Protein AF-A0A352HPH4-F1 (afdb_monomer)

Secondary structure (DSSP, 8-state):
----GGGT--GGGS-GGGHHHHHHHHHHHTTSS--SEEEEETTEEEEEETTEEEEEEE-TTT--SEEE--SEEEETTEEEEEEEE-TTTT---TTS--EEEE-TT--EE-TTS---SS--EEEE-S-SSEEEETTEEEETTS-EEEE--TT---SS-----TT--EE-TTTTTT----THHHH-EE--TT--EE-TTTTTT---SEEE--TT--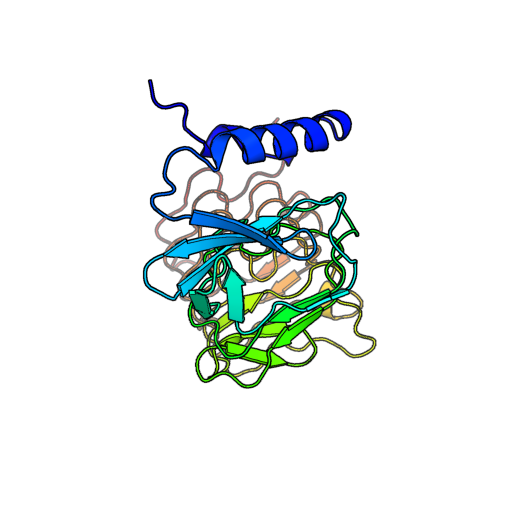EE-TTTTTT-TT--EEE--TT--EE-TTTEET-TT-------TT--EE-TTSEE----

pLDDT: mean 85.21, std 18.99, range [27.25, 98.69]

Structure (mmCIF, N/CA/C/O backbone):
data_AF-A0A352HPH4-F1
#
_entry.id   AF-A0A352HPH4-F1
#
loop_
_atom_site.group_PDB
_atom_site.id
_atom_site.type_symbol
_atom_site.label_atom_id
_atom_site.label_alt_id
_atom_site.label_comp_id
_atom_site.label_asym_id
_atom_site.label_entity_id
_atom_site.label_seq_id
_atom_site.pdbx_PDB_ins_code
_atom_site.Cartn_x
_atom_site.Cartn_y
_atom_site.Cartn_z
_atom_site.occupancy
_atom_site.B_iso_or_equiv
_atom_site.auth_seq_id
_atom_site.auth_comp_id
_atom_site.auth_asym_id
_atom_site.auth_atom_id
_atom_site.pdbx_PDB_model_num
ATOM 1 N N . MET A 1 1 ? 19.929 22.073 14.629 1.00 30.48 1 MET A N 1
ATOM 2 C CA . MET A 1 1 ? 20.604 20.906 14.026 1.00 30.48 1 MET A CA 1
ATOM 3 C C . MET A 1 1 ? 19.551 19.817 13.900 1.00 30.48 1 MET A C 1
ATOM 5 O O . MET A 1 1 ? 19.357 19.051 14.829 1.00 30.48 1 MET A O 1
ATOM 9 N N . ALA A 1 2 ? 18.754 19.869 12.830 1.00 27.25 2 ALA A N 1
ATOM 10 C CA . ALA A 1 2 ? 17.697 18.895 12.588 1.00 27.25 2 ALA A CA 1
ATOM 11 C C . ALA A 1 2 ? 18.363 17.610 12.085 1.00 27.25 2 ALA A C 1
ATOM 13 O O . ALA A 1 2 ? 18.874 17.587 10.966 1.00 27.25 2 ALA A O 1
ATOM 14 N N . LEU A 1 3 ? 18.449 16.584 12.936 1.00 28.25 3 LEU A N 1
ATOM 15 C CA . LEU A 1 3 ? 18.798 15.251 12.459 1.00 28.25 3 LEU A CA 1
ATOM 16 C C . LEU A 1 3 ? 17.677 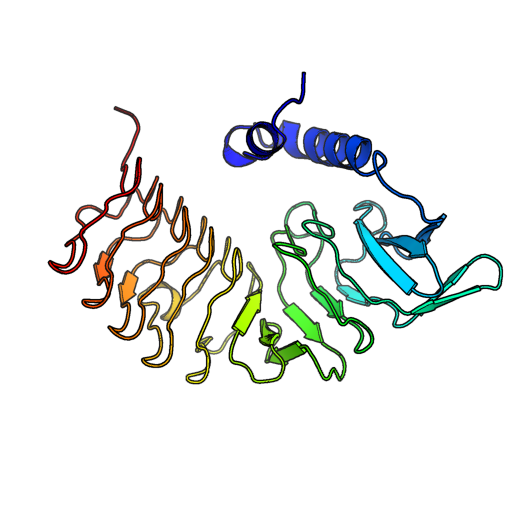14.795 11.523 1.00 28.25 3 LEU A C 1
ATOM 18 O O . LEU A 1 3 ? 16.507 14.776 11.893 1.00 28.25 3 LEU A O 1
ATOM 22 N N . ASN A 1 4 ? 18.055 14.484 10.291 1.00 35.00 4 ASN A N 1
ATOM 23 C CA . ASN A 1 4 ? 17.172 13.994 9.250 1.00 35.00 4 ASN A CA 1
ATOM 24 C C . ASN A 1 4 ? 16.616 12.620 9.680 1.00 35.00 4 ASN A C 1
ATOM 26 O O . ASN A 1 4 ? 17.348 11.634 9.648 1.00 35.00 4 ASN A O 1
ATOM 30 N N . MET A 1 5 ? 15.348 12.546 10.111 1.00 36.41 5 MET A N 1
ATOM 31 C CA . MET A 1 5 ? 14.708 11.296 10.573 1.00 36.41 5 MET A CA 1
ATOM 32 C C . MET A 1 5 ? 14.773 10.170 9.527 1.00 36.41 5 MET A C 1
ATOM 34 O O . MET A 1 5 ? 14.825 9.000 9.899 1.00 36.41 5 MET A O 1
ATOM 38 N N . ARG A 1 6 ? 14.889 10.503 8.232 1.00 39.84 6 ARG A N 1
ATOM 39 C CA . ARG A 1 6 ? 15.057 9.517 7.151 1.00 39.84 6 ARG A CA 1
ATOM 40 C C . ARG A 1 6 ? 16.316 8.653 7.285 1.00 39.84 6 ARG A C 1
ATOM 42 O O . ARG A 1 6 ? 16.318 7.535 6.791 1.00 39.84 6 ARG A O 1
ATOM 49 N N . SER A 1 7 ? 17.379 9.115 7.956 1.00 40.12 7 SER A N 1
ATOM 50 C CA . SER A 1 7 ? 18.586 8.290 8.139 1.00 40.12 7 SER A CA 1
ATOM 51 C C . SER A 1 7 ? 18.501 7.325 9.325 1.00 40.12 7 SER A C 1
ATOM 53 O O . SER A 1 7 ? 19.305 6.401 9.397 1.00 40.12 7 SER A O 1
ATOM 55 N N . LEU A 1 8 ? 17.567 7.542 10.259 1.00 37.84 8 LEU A N 1
ATOM 56 C CA . LEU A 1 8 ? 17.379 6.706 11.455 1.00 37.84 8 LEU A CA 1
ATOM 57 C C . LEU A 1 8 ? 16.388 5.553 11.230 1.00 37.84 8 LEU A C 1
ATOM 59 O O . LEU A 1 8 ? 16.414 4.585 11.983 1.00 37.84 8 LEU A O 1
ATOM 63 N N . LEU A 1 9 ? 15.565 5.626 10.180 1.00 42.88 9 LEU A N 1
ATOM 64 C CA . LEU A 1 9 ? 14.544 4.625 9.843 1.00 42.88 9 LEU A CA 1
ATOM 65 C C . LEU A 1 9 ? 15.002 3.579 8.810 1.00 42.88 9 LEU A C 1
ATOM 67 O O . LEU A 1 9 ? 14.208 2.738 8.401 1.00 42.88 9 LEU A O 1
ATOM 71 N N . ASN A 1 10 ? 16.285 3.558 8.422 1.00 46.81 10 ASN A N 1
ATOM 72 C CA . ASN A 1 10 ? 16.855 2.442 7.652 1.00 46.81 10 ASN A CA 1
ATOM 73 C C . ASN A 1 10 ? 16.997 1.198 8.554 1.00 46.81 10 ASN A C 1
ATOM 75 O O . ASN A 1 10 ? 18.090 0.841 9.002 1.00 46.81 10 ASN A O 1
ATOM 79 N N . TYR A 1 11 ? 15.866 0.540 8.820 1.00 43.66 11 TYR A N 1
ATOM 80 C CA . TYR A 1 11 ? 15.719 -0.651 9.666 1.00 43.66 11 TYR A CA 1
ATOM 81 C C . TYR A 1 11 ? 16.609 -1.830 9.236 1.00 43.66 11 TYR A C 1
ATOM 83 O O . TYR A 1 11 ? 16.918 -2.709 10.047 1.00 43.66 11 TYR A O 1
ATOM 91 N N . GLU A 1 12 ? 17.056 -1.844 7.977 1.00 43.84 12 GLU A N 1
ATOM 92 C CA . GLU A 1 12 ? 17.922 -2.887 7.420 1.00 43.84 12 GLU A CA 1
ATOM 93 C C . GLU A 1 12 ? 19.377 -2.823 7.915 1.00 43.84 12 GLU A C 1
ATOM 95 O O . GLU A 1 12 ? 20.070 -3.837 7.876 1.00 43.84 12 GLU A O 1
ATOM 100 N N . ASN A 1 13 ? 19.840 -1.680 8.440 1.00 42.03 13 ASN A N 1
ATOM 101 C CA . ASN A 1 13 ? 21.223 -1.522 8.912 1.00 42.03 13 ASN A CA 1
ATOM 102 C C . ASN A 1 13 ? 21.422 -1.839 10.403 1.00 42.03 13 ASN A C 1
ATOM 104 O O . ASN A 1 13 ? 22.557 -1.819 10.884 1.00 42.03 13 ASN A O 1
ATOM 108 N N . TYR A 1 14 ? 20.351 -2.132 11.146 1.00 48.41 14 TYR A N 1
ATOM 109 C CA . TYR A 1 14 ? 20.435 -2.389 12.582 1.00 48.41 14 TYR A CA 1
ATOM 110 C C . TYR A 1 14 ? 20.307 -3.882 12.907 1.00 48.41 14 TYR A C 1
ATOM 112 O O . TYR A 1 14 ? 19.447 -4.570 12.345 1.00 48.41 14 TYR A O 1
ATOM 120 N N . PRO A 1 15 ? 21.116 -4.404 13.852 1.00 40.91 15 PRO A N 1
ATOM 121 C CA . PRO A 1 15 ? 20.959 -5.764 14.352 1.00 40.91 15 PRO A CA 1
ATOM 122 C C . PRO A 1 15 ? 19.524 -5.996 14.841 1.00 40.91 15 PRO A C 1
ATOM 124 O O . PRO A 1 15 ? 18.954 -5.117 15.485 1.00 40.91 15 PRO A O 1
ATOM 127 N N . ALA A 1 16 ? 18.962 -7.191 14.618 1.00 4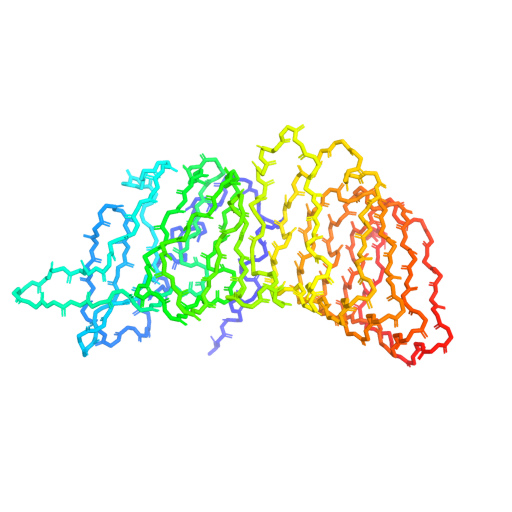5.94 16 ALA A N 1
ATOM 128 C CA . ALA A 1 16 ? 17.595 -7.539 15.040 1.00 45.94 16 ALA A CA 1
ATOM 129 C C . ALA A 1 16 ? 17.310 -7.219 16.526 1.00 45.94 16 ALA A C 1
ATOM 131 O O . ALA A 1 16 ? 16.198 -6.851 16.887 1.00 45.94 16 ALA A O 1
ATOM 132 N N . VAL A 1 17 ? 18.347 -7.268 17.366 1.00 38.81 17 VAL A N 1
ATOM 133 C CA . VAL A 1 17 ? 18.320 -6.949 18.803 1.00 38.81 17 VAL A CA 1
ATOM 134 C C . VAL A 1 17 ? 18.107 -5.462 19.133 1.00 38.81 17 VAL A C 1
ATOM 136 O O . VAL A 1 17 ? 17.713 -5.153 20.252 1.00 38.81 17 VAL A O 1
ATOM 139 N N . MET A 1 18 ? 18.350 -4.534 18.198 1.00 43.53 18 MET A N 1
ATOM 140 C CA . MET A 1 18 ? 18.137 -3.087 18.393 1.00 43.53 18 MET A CA 1
ATOM 141 C C . MET A 1 18 ? 16.765 -2.593 17.916 1.00 43.53 18 MET A C 1
ATOM 143 O O . MET A 1 18 ? 16.384 -1.472 18.242 1.00 43.53 18 MET A O 1
ATOM 147 N N . ARG A 1 19 ? 16.000 -3.410 17.183 1.00 54.34 19 ARG A N 1
ATOM 148 C CA . ARG A 1 19 ? 14.684 -3.024 16.640 1.00 54.34 19 ARG A CA 1
ATOM 149 C C . ARG A 1 19 ? 13.649 -2.662 17.720 1.00 54.34 19 ARG A C 1
ATOM 151 O O . ARG A 1 19 ? 13.018 -1.622 17.564 1.00 54.34 19 ARG A O 1
ATOM 158 N N . PRO A 1 20 ? 13.543 -3.383 18.858 1.00 44.72 20 PRO A N 1
ATOM 159 C CA . PRO A 1 20 ? 12.639 -2.991 19.946 1.00 44.72 20 PRO A CA 1
ATOM 160 C C . PRO A 1 20 ? 13.035 -1.655 20.597 1.00 44.72 20 PRO A C 1
ATOM 162 O O . PRO A 1 20 ? 12.184 -0.887 21.034 1.00 44.72 20 PRO A O 1
ATOM 165 N N . LEU A 1 21 ? 14.339 -1.350 20.638 1.00 40.31 21 LEU A N 1
ATOM 166 C CA . LEU A 1 21 ? 14.863 -0.091 21.173 1.00 40.31 21 LEU A CA 1
ATOM 167 C C . LEU A 1 21 ? 14.587 1.081 20.215 1.00 40.31 21 LEU A C 1
ATOM 169 O O . LEU A 1 21 ? 14.275 2.176 20.668 1.00 40.31 21 LEU A O 1
ATOM 173 N N . LEU A 1 22 ? 14.667 0.854 18.901 1.00 47.47 22 LEU A N 1
ATOM 174 C CA . LEU A 1 22 ? 14.325 1.842 17.871 1.00 47.47 22 LEU A CA 1
ATOM 175 C C . LEU A 1 22 ? 12.817 2.118 17.816 1.00 47.47 22 LEU A C 1
ATOM 177 O O . LEU A 1 22 ? 12.437 3.282 17.727 1.00 47.47 22 LEU A O 1
ATOM 181 N N . ALA A 1 23 ? 11.970 1.096 17.980 1.00 46.91 23 ALA A N 1
ATOM 182 C CA . ALA A 1 23 ? 10.526 1.265 18.157 1.00 46.91 23 ALA A CA 1
ATOM 183 C C . ALA A 1 23 ? 10.201 2.081 19.425 1.00 46.91 23 ALA A C 1
ATOM 185 O O . ALA A 1 23 ? 9.410 3.021 19.377 1.00 46.91 23 ALA A O 1
ATOM 186 N N . ALA A 1 24 ? 10.888 1.817 20.544 1.00 40.28 24 ALA A N 1
ATOM 187 C CA . ALA A 1 24 ? 10.757 2.613 21.769 1.00 40.28 24 ALA A CA 1
ATOM 188 C C . ALA A 1 24 ? 11.276 4.063 21.619 1.00 40.28 24 ALA A C 1
ATOM 190 O O . ALA A 1 24 ? 10.742 4.982 22.239 1.00 40.28 24 ALA A O 1
ATOM 191 N N . ILE A 1 25 ? 12.292 4.301 20.781 1.00 41.94 25 ILE A N 1
ATOM 192 C CA . ILE A 1 25 ? 12.784 5.651 20.456 1.00 41.94 25 ILE A CA 1
ATOM 193 C C . ILE A 1 25 ? 11.819 6.378 19.502 1.00 41.94 25 ILE A C 1
ATOM 195 O O . ILE A 1 25 ? 11.607 7.576 19.674 1.00 41.94 25 ILE A O 1
ATOM 199 N N . ALA A 1 26 ? 11.167 5.683 18.565 1.00 46.06 26 ALA A N 1
ATOM 200 C CA . ALA A 1 26 ? 10.087 6.247 17.751 1.00 46.06 26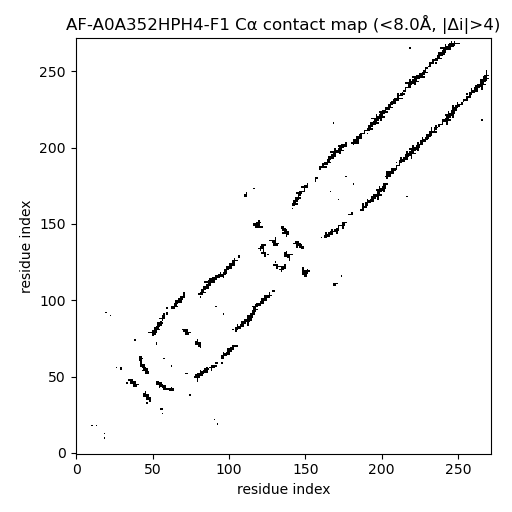 ALA A CA 1
ATOM 201 C C . ALA A 1 26 ? 8.886 6.676 18.620 1.00 46.06 26 ALA A C 1
ATOM 203 O O . ALA A 1 26 ? 8.365 7.778 18.438 1.00 46.06 26 ALA A O 1
ATOM 204 N N . MET A 1 27 ? 8.532 5.892 19.653 1.00 46.72 27 MET A N 1
ATOM 205 C CA . MET A 1 27 ? 7.533 6.289 20.663 1.00 46.72 27 MET A CA 1
ATOM 206 C C . MET A 1 27 ? 7.928 7.564 21.432 1.00 46.72 27 MET A C 1
ATOM 208 O O . MET A 1 27 ? 7.058 8.350 21.799 1.00 46.72 27 MET A O 1
ATOM 212 N N . LEU A 1 28 ? 9.227 7.810 21.652 1.00 39.47 28 LEU A N 1
ATOM 213 C CA . LEU A 1 28 ? 9.723 9.024 22.320 1.00 39.47 28 LEU A CA 1
ATOM 214 C C . LEU A 1 28 ? 9.670 10.280 21.428 1.00 39.47 28 LEU A C 1
ATOM 216 O O . LEU A 1 28 ? 9.648 11.390 21.962 1.00 39.47 28 LEU A O 1
ATOM 220 N N . PHE A 1 29 ? 9.614 10.139 20.096 1.00 42.28 29 PHE A N 1
ATOM 221 C CA . PHE A 1 29 ? 9.532 11.269 19.156 1.00 42.28 29 PHE A CA 1
ATOM 222 C C . PHE A 1 29 ? 8.117 11.573 18.636 1.00 42.28 29 PHE A C 1
ATOM 224 O O . PHE A 1 29 ? 7.904 12.660 18.099 1.00 42.28 29 PHE A O 1
ATOM 231 N N . ALA A 1 30 ? 7.132 10.699 18.867 1.00 45.31 30 ALA A N 1
ATOM 232 C CA . ALA A 1 30 ? 5.738 10.928 18.464 1.00 45.31 30 ALA A CA 1
ATOM 233 C C . ALA A 1 30 ? 5.045 12.104 19.198 1.00 45.31 30 ALA A C 1
ATOM 235 O O . ALA A 1 30 ? 4.002 12.578 18.757 1.00 45.31 30 ALA A O 1
ATOM 236 N N . CYS A 1 31 ? 5.623 12.625 20.287 1.00 44.72 31 CYS A N 1
ATOM 237 C CA . CYS A 1 31 ? 5.007 13.682 21.102 1.00 44.72 31 CYS A CA 1
ATOM 238 C C . CYS A 1 31 ? 5.456 15.120 20.782 1.00 44.72 31 CYS A C 1
ATOM 240 O O . CYS A 1 31 ? 5.040 16.045 21.475 1.00 44.72 31 CYS A O 1
ATOM 242 N N . ALA A 1 32 ? 6.288 15.361 19.763 1.00 43.56 32 ALA A N 1
ATOM 243 C CA . ALA A 1 32 ? 6.824 16.709 19.517 1.00 43.56 32 ALA A CA 1
ATOM 244 C C . ALA A 1 32 ? 5.881 17.664 18.744 1.00 43.56 32 ALA A C 1
ATOM 246 O O . ALA A 1 32 ? 6.275 18.799 18.476 1.00 43.56 32 ALA A O 1
ATOM 247 N N . GLY A 1 33 ? 4.655 17.244 18.398 1.00 47.53 33 GLY A N 1
ATOM 248 C CA . GLY A 1 33 ? 3.721 18.064 17.608 1.00 47.53 33 GLY A CA 1
ATOM 249 C C . GLY A 1 33 ? 2.225 17.890 17.890 1.00 47.53 33 GLY A C 1
ATOM 250 O O . GLY A 1 33 ? 1.434 18.475 17.159 1.00 47.53 33 GLY A O 1
ATOM 251 N N . ALA A 1 34 ? 1.827 17.119 18.907 1.00 52.72 34 ALA A N 1
ATOM 252 C CA . ALA A 1 34 ? 0.412 16.892 19.211 1.00 52.72 34 ALA A CA 1
ATOM 253 C C . ALA A 1 34 ? -0.211 18.120 19.909 1.00 52.72 34 ALA A C 1
ATOM 255 O O . ALA A 1 34 ? 0.223 18.496 21.002 1.00 52.72 34 ALA A O 1
ATOM 256 N N . SER A 1 35 ? -1.203 18.756 19.277 1.00 65.00 35 SER A N 1
ATOM 257 C CA . SER A 1 35 ? -2.035 19.813 19.879 1.00 65.00 35 SER A CA 1
ATOM 258 C C . SER A 1 35 ? -3.262 19.258 20.606 1.00 65.00 35 SER A C 1
ATOM 260 O O . SER A 1 35 ? -3.836 19.962 21.440 1.00 65.00 35 SER A O 1
ATOM 262 N N . GLY A 1 36 ? -3.660 18.021 20.299 1.00 73.94 36 GLY A N 1
ATOM 263 C CA . GLY A 1 36 ? -4.846 17.353 20.825 1.00 73.94 36 GLY A CA 1
ATOM 264 C C . GLY A 1 36 ? -4.624 16.548 22.110 1.00 73.94 36 GLY A C 1
ATOM 265 O O . GLY A 1 36 ? -3.504 16.292 22.556 1.00 73.94 36 GLY A O 1
ATOM 266 N N . GLU A 1 37 ? -5.734 16.130 22.718 1.00 91.38 37 GLU A N 1
ATOM 267 C CA . GLU A 1 37 ? -5.748 15.250 23.892 1.00 91.38 37 GLU A CA 1
ATOM 268 C C . GLU A 1 37 ? -5.436 13.809 23.469 1.00 91.38 37 GLU A C 1
ATOM 270 O O . GLU A 1 37 ? -5.973 13.328 22.475 1.00 91.38 37 GLU A O 1
ATOM 275 N N . GLN A 1 38 ? -4.578 13.100 24.206 1.00 93.50 38 GLN A N 1
ATOM 276 C CA . GLN A 1 38 ? -4.201 11.724 23.868 1.00 93.50 38 GLN A CA 1
ATOM 277 C C . GLN A 1 38 ? -4.955 10.701 24.718 1.00 93.50 38 GLN A C 1
ATOM 279 O O . GLN A 1 38 ? -5.100 10.871 25.929 1.00 93.50 38 GLN A O 1
ATOM 284 N N . VAL A 1 39 ? -5.384 9.604 24.095 1.00 96.00 39 VAL A N 1
ATOM 285 C CA . VAL A 1 39 ? -6.014 8.472 24.784 1.00 96.00 39 VAL A CA 1
ATOM 286 C C . VAL A 1 39 ? -5.583 7.147 24.167 1.00 96.00 39 VAL A C 1
ATOM 288 O O . VAL A 1 39 ? -5.461 7.035 22.951 1.00 96.00 39 VAL A O 1
ATOM 291 N N . THR A 1 40 ? -5.410 6.124 24.999 1.00 95.56 40 THR A N 1
ATOM 292 C CA . THR A 1 40 ? -5.147 4.752 24.551 1.00 95.56 40 THR A CA 1
ATOM 293 C C . THR A 1 40 ? -6.389 3.892 24.749 1.00 95.56 40 THR A C 1
ATOM 295 O O . THR A 1 40 ? -6.988 3.894 25.826 1.00 95.56 40 THR A O 1
ATOM 298 N N . VAL A 1 41 ? -6.782 3.151 23.714 1.00 94.94 41 VAL A N 1
ATOM 299 C CA . VAL A 1 41 ? -7.880 2.176 23.763 1.00 94.94 41 VAL A CA 1
ATOM 300 C C . VAL A 1 41 ? -7.415 0.903 23.066 1.00 94.94 41 VAL A C 1
ATOM 302 O O . VAL A 1 41 ? -7.044 0.960 21.898 1.00 94.94 41 VAL A O 1
ATOM 305 N N . GLU A 1 42 ? -7.423 -0.225 23.783 1.00 92.00 42 GLU A N 1
ATOM 306 C CA . GLU A 1 42 ? -7.014 -1.548 23.265 1.00 92.00 42 GLU A CA 1
ATOM 307 C C . GLU A 1 42 ? -5.622 -1.544 22.606 1.00 92.00 42 GLU A C 1
ATOM 309 O O . GLU A 1 42 ? -5.424 -2.055 21.507 1.00 92.00 42 GLU A O 1
ATOM 314 N N . GLY A 1 43 ? -4.653 -0.896 23.260 1.00 94.12 43 GLY A N 1
ATOM 315 C CA . GLY A 1 43 ? -3.294 -0.777 22.737 1.00 94.12 43 GLY A CA 1
ATOM 316 C C . GLY A 1 43 ? -3.148 0.156 21.532 1.00 94.12 43 GLY A C 1
ATOM 317 O O . GLY A 1 43 ? -2.063 0.242 20.974 1.00 94.12 43 GLY A O 1
ATOM 318 N N . VAL A 1 44 ? -4.185 0.889 21.123 1.00 98.06 44 VAL A N 1
ATOM 319 C CA . VAL A 1 44 ? -4.097 1.899 20.058 1.00 98.06 44 VAL A CA 1
ATOM 320 C C . VAL A 1 44 ? -4.091 3.291 20.678 1.00 98.06 44 VAL A C 1
ATOM 322 O O . VAL A 1 44 ? -4.967 3.615 21.481 1.00 98.06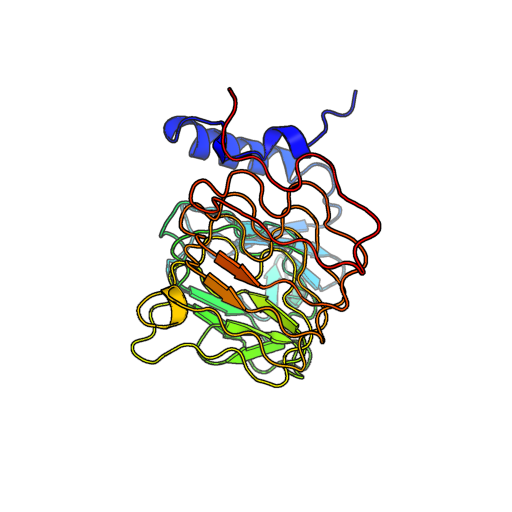 44 VAL A O 1
ATOM 325 N N . ASN A 1 45 ? -3.114 4.117 20.308 1.00 97.44 45 ASN A N 1
ATOM 326 C CA . ASN A 1 45 ? -2.975 5.489 20.785 1.00 97.44 45 ASN A CA 1
ATOM 327 C C . ASN A 1 45 ? -3.634 6.451 19.796 1.00 97.44 45 ASN A C 1
ATOM 329 O O . ASN A 1 45 ? -3.269 6.506 18.617 1.00 97.44 45 ASN A O 1
ATOM 333 N N . TYR A 1 46 ? -4.583 7.232 20.300 1.00 97.62 46 TYR A N 1
ATOM 334 C CA . TYR A 1 46 ? -5.347 8.207 19.539 1.00 97.62 46 TYR A CA 1
ATOM 335 C C . TYR A 1 46 ? -5.004 9.625 19.981 1.00 97.62 46 TYR A C 1
ATOM 337 O O . TYR A 1 46 ? -4.870 9.886 21.177 1.00 97.62 46 TYR A O 1
ATOM 345 N N . GLU A 1 47 ? -4.950 10.548 19.026 1.00 97.50 47 GLU A N 1
ATOM 346 C CA . GLU A 1 47 ? -5.023 11.986 19.286 1.00 97.50 47 GLU A CA 1
ATOM 347 C C . GLU A 1 47 ? -6.437 12.481 18.982 1.00 97.50 47 GLU A C 1
ATOM 349 O O . GLU A 1 47 ? -7.029 12.134 17.957 1.00 97.50 47 GLU A O 1
ATOM 354 N N . LEU A 1 48 ? -6.989 13.257 19.910 1.00 96.81 48 LEU A N 1
ATOM 355 C CA . LEU A 1 48 ? -8.352 13.755 19.901 1.00 96.81 48 LEU A CA 1
ATOM 356 C C . LEU A 1 48 ? -8.344 15.270 19.736 1.00 96.81 48 LEU A C 1
ATOM 358 O O . LEU A 1 48 ? -7.837 16.003 20.588 1.00 96.81 48 LEU A O 1
ATOM 362 N N . GLU A 1 49 ? -8.979 15.754 18.676 1.00 95.25 49 GLU A N 1
ATOM 363 C CA . GLU A 1 49 ? -9.104 17.185 18.432 1.00 95.25 49 GLU A CA 1
ATOM 364 C C . GLU A 1 49 ? -10.423 17.495 17.721 1.00 95.25 49 GLU A C 1
ATOM 366 O O . GLU A 1 49 ? -10.824 16.803 16.786 1.00 95.25 49 GLU A O 1
ATOM 371 N N . ASN A 1 50 ? -11.131 18.534 18.176 1.00 93.06 50 ASN A N 1
ATOM 372 C CA . ASN A 1 50 ? -12.320 19.075 17.506 1.00 93.06 50 ASN A CA 1
ATOM 373 C C . ASN A 1 50 ? -13.391 18.018 17.133 1.00 93.06 50 ASN A C 1
ATOM 375 O O . ASN A 1 50 ? -14.015 18.093 16.076 1.00 93.06 50 ASN A O 1
ATOM 379 N N . GLY A 1 51 ? -13.612 17.015 17.995 1.00 95.50 51 GLY A N 1
ATOM 380 C CA . GLY A 1 51 ? -14.594 15.941 17.766 1.00 95.50 51 GLY A CA 1
ATOM 381 C C . GLY A 1 51 ? -14.150 14.855 16.775 1.00 95.50 51 GLY A C 1
ATOM 382 O O . GLY A 1 51 ? -14.956 14.001 16.396 1.00 95.50 51 GLY A O 1
ATOM 383 N N . SER A 1 52 ? -12.880 14.857 16.375 1.00 97.25 52 SER A N 1
ATOM 384 C CA . SER A 1 52 ? -12.251 13.821 15.557 1.00 97.25 52 SER A CA 1
ATOM 385 C C . SER A 1 52 ? -11.161 13.104 16.345 1.00 97.25 52 SER A C 1
ATOM 387 O O . SER A 1 52 ? -10.589 13.658 17.283 1.00 97.25 52 SER A O 1
ATOM 389 N N . ALA A 1 53 ? -10.912 11.857 15.972 1.00 98.38 53 ALA A N 1
ATOM 390 C CA . ALA A 1 53 ? -9.810 11.055 16.466 1.00 98.38 53 ALA A CA 1
ATOM 391 C C . ALA A 1 53 ? -8.925 10.622 15.297 1.00 98.38 53 ALA A C 1
ATOM 393 O 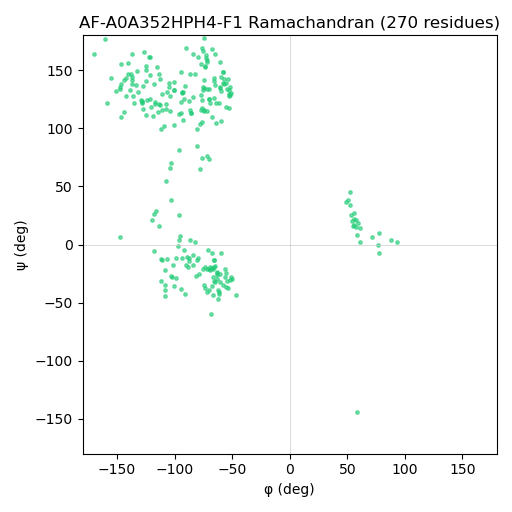O . ALA A 1 53 ? -9.425 10.323 14.204 1.00 98.38 53 ALA A O 1
ATOM 394 N N . GLU A 1 54 ? -7.628 10.538 15.556 1.00 98.38 54 GLU A N 1
ATOM 395 C CA . GLU A 1 54 ? -6.624 10.026 14.629 1.00 98.38 54 GLU A CA 1
ATOM 396 C C . GLU A 1 54 ? -5.799 8.949 15.328 1.00 98.38 54 GLU A C 1
ATOM 398 O O . GLU A 1 54 ? -5.411 9.140 16.479 1.00 98.38 54 GLU A O 1
ATOM 403 N N . VAL A 1 55 ? -5.522 7.826 14.661 1.00 98.38 55 VAL A N 1
ATOM 404 C CA . VAL A 1 55 ? -4.556 6.846 15.181 1.00 98.38 55 VAL A CA 1
ATOM 405 C C . VAL A 1 55 ? -3.154 7.382 14.941 1.00 98.38 55 VAL A C 1
ATOM 407 O O . VAL A 1 55 ? -2.798 7.693 13.804 1.00 98.38 55 VAL A O 1
ATOM 410 N N . VAL A 1 56 ? -2.368 7.482 16.010 1.00 96.88 56 VAL A N 1
ATOM 411 C CA . VAL A 1 56 ? -1.013 8.050 15.972 1.00 96.88 56 VAL A CA 1
ATOM 412 C C . VAL A 1 56 ? 0.050 6.974 16.135 1.00 96.88 56 VAL A C 1
ATOM 414 O O . VAL A 1 56 ? 1.087 7.034 15.485 1.00 96.88 56 VAL A O 1
ATOM 417 N N . SER A 1 57 ? -0.193 5.991 16.997 1.00 95.38 57 SER A N 1
ATOM 418 C CA . SER A 1 57 ? 0.716 4.868 17.221 1.00 95.38 57 SER A CA 1
ATOM 419 C C . SER A 1 57 ? -0.017 3.698 17.879 1.00 95.38 57 SER A C 1
ATOM 421 O O . SER A 1 57 ? -1.188 3.809 18.252 1.00 95.38 57 SER A O 1
ATOM 423 N N . VAL A 1 58 ? 0.689 2.589 18.079 1.00 95.38 58 VAL A N 1
ATOM 424 C CA . VAL A 1 58 ? 0.215 1.435 18.845 1.00 95.38 58 VAL A CA 1
ATOM 425 C C . VAL A 1 58 ? 1.190 1.075 19.967 1.00 95.38 58 VAL A C 1
ATOM 427 O O . VAL A 1 58 ? 2.396 1.290 19.866 1.00 95.38 58 VAL A O 1
ATOM 430 N N . ASN A 1 59 ? 0.654 0.523 21.049 1.00 92.69 59 ASN A N 1
ATOM 431 C CA . ASN A 1 59 ? 1.375 -0.125 22.133 1.00 92.69 59 ASN A CA 1
ATOM 432 C C . ASN A 1 59 ? 1.295 -1.645 21.934 1.00 92.69 59 ASN A C 1
ATOM 434 O O . ASN A 1 59 ? 0.282 -2.270 22.248 1.00 92.69 59 ASN A O 1
ATOM 438 N N . GLU A 1 60 ? 2.383 -2.242 21.444 1.00 92.12 60 GLU A N 1
ATOM 439 C CA . GLU A 1 60 ? 2.465 -3.679 21.152 1.00 92.12 60 GLU A CA 1
ATOM 440 C C . GLU A 1 60 ? 2.097 -4.581 22.339 1.00 92.12 60 GLU A C 1
ATOM 442 O O . GLU A 1 60 ? 1.552 -5.661 22.134 1.00 92.12 60 GLU A O 1
ATOM 447 N N . ALA A 1 61 ? 2.366 -4.154 23.579 1.00 90.62 61 ALA A N 1
ATOM 448 C CA . ALA A 1 61 ? 2.116 -4.970 24.769 1.00 90.62 61 ALA A CA 1
ATOM 449 C C . ALA A 1 61 ? 0.620 -5.208 25.041 1.00 90.62 61 ALA A C 1
ATOM 451 O O . ALA A 1 61 ? 0.264 -6.134 25.770 1.00 90.62 61 ALA A O 1
ATOM 452 N N . GLU A 1 62 ? -0.241 -4.365 24.474 1.00 93.12 62 GLU A N 1
ATOM 453 C CA . GLU A 1 62 ? -1.691 -4.381 24.676 1.00 93.12 62 GLU A CA 1
ATOM 454 C C . GLU A 1 62 ? -2.460 -4.660 23.378 1.00 93.12 62 GLU A C 1
ATOM 456 O O . GLU A 1 62 ? -3.682 -4.810 23.414 1.00 93.12 62 GLU A O 1
ATOM 461 N N . LEU A 1 63 ? -1.761 -4.729 22.240 1.00 94.06 63 LEU A N 1
ATOM 462 C CA . LEU A 1 63 ? -2.383 -4.862 20.931 1.00 94.06 63 LEU A CA 1
ATOM 463 C C . LEU A 1 63 ? -2.848 -6.311 20.690 1.00 94.06 63 LEU A C 1
ATOM 465 O O . LEU A 1 63 ? -2.053 -7.246 20.833 1.00 94.06 63 LEU A O 1
ATOM 469 N N . PRO A 1 64 ? -4.112 -6.538 20.295 1.00 96.44 64 PRO A N 1
ATOM 470 C CA . PRO A 1 64 ? -4.568 -7.859 19.881 1.00 96.44 64 PRO A CA 1
ATOM 471 C C . PRO A 1 64 ? -3.987 -8.249 18.512 1.00 96.44 64 PRO A C 1
ATOM 473 O O . PRO A 1 64 ? -3.640 -7.393 17.700 1.00 96.44 64 PRO A O 1
ATOM 476 N N . GLN A 1 65 ? -3.957 -9.555 18.219 1.00 95.62 65 GLN A N 1
ATOM 477 C CA . GLN A 1 65 ? -3.573 -10.043 16.885 1.00 95.62 65 GLN A CA 1
ATOM 478 C C . GLN A 1 65 ? -4.596 -9.671 15.804 1.00 95.62 65 GLN A C 1
ATOM 480 O O . GLN A 1 65 ? -4.223 -9.385 14.667 1.00 95.62 65 GLN A O 1
ATOM 485 N N . ASP A 1 66 ? -5.881 -9.671 16.164 1.00 97.25 66 ASP A N 1
ATOM 486 C CA . ASP A 1 66 ? -6.994 -9.240 15.322 1.00 97.25 66 ASP A CA 1
ATOM 487 C C . ASP A 1 66 ? -7.586 -7.956 15.908 1.00 97.25 66 ASP A C 1
ATOM 489 O O . ASP A 1 66 ? -8.358 -7.988 16.868 1.00 97.25 66 ASP A O 1
ATOM 493 N N . LEU A 1 67 ? -7.207 -6.815 15.342 1.00 97.94 67 LEU A N 1
ATOM 494 C CA . LEU A 1 67 ? -7.628 -5.505 15.816 1.00 97.94 67 LEU A CA 1
ATOM 495 C C . LEU A 1 67 ? -8.914 -5.048 15.123 1.00 97.94 67 LEU A C 1
ATOM 497 O O . LEU A 1 67 ? -9.045 -5.116 13.901 1.00 97.94 67 LEU A O 1
ATOM 501 N N . VAL A 1 68 ? -9.852 -4.500 15.892 1.00 98.50 68 VAL A N 1
ATOM 502 C CA . VAL A 1 68 ? -11.038 -3.820 15.360 1.00 98.50 68 VAL A CA 1
ATOM 503 C C . VAL A 1 68 ? -11.010 -2.379 15.835 1.00 98.50 68 VAL A C 1
ATOM 505 O O . VAL A 1 68 ? -11.189 -2.102 17.016 1.00 98.50 68 VAL A O 1
ATOM 508 N N . LEU A 1 69 ? -10.779 -1.449 14.912 1.00 98.62 69 LEU A N 1
ATOM 509 C CA . LEU A 1 69 ? -10.758 -0.033 15.249 1.00 98.62 69 LEU A CA 1
ATOM 510 C C . LEU A 1 69 ? -12.195 0.471 15.475 1.00 98.62 69 LEU A C 1
ATOM 512 O O . LEU A 1 69 ? -13.085 0.176 14.670 1.00 98.62 69 LEU A O 1
ATOM 516 N N . PRO A 1 70 ? -12.455 1.241 16.544 1.00 98.12 70 PRO A N 1
ATOM 517 C CA . PRO A 1 70 ? -13.788 1.750 16.825 1.00 98.12 70 PRO A CA 1
ATOM 518 C C . PRO A 1 70 ? -14.155 2.901 15.878 1.00 98.12 70 PRO A C 1
ATOM 520 O O . PRO A 1 70 ? -13.351 3.800 15.643 1.00 98.12 70 PRO A O 1
ATOM 523 N N . ASP A 1 71 ? -15.418 2.965 15.435 1.00 98.06 71 ASP A N 1
ATOM 524 C CA . ASP A 1 71 ? -15.959 4.128 14.697 1.00 98.06 71 ASP A CA 1
ATOM 525 C C . ASP A 1 71 ? -15.806 5.440 15.491 1.00 98.06 71 ASP A C 1
ATOM 527 O O . ASP A 1 71 ? -15.830 6.553 14.956 1.00 98.06 71 ASP A O 1
ATOM 531 N N . THR A 1 72 ? -15.781 5.333 16.820 1.00 97.94 72 THR A N 1
ATOM 532 C CA . THR A 1 72 ? -15.818 6.471 17.729 1.00 97.94 72 THR A CA 1
ATOM 533 C C . THR A 1 72 ? -15.100 6.168 19.036 1.00 97.94 72 THR A C 1
ATOM 535 O O . THR A 1 72 ? -15.412 5.193 19.718 1.00 97.94 72 THR A O 1
ATOM 538 N N . ILE A 1 73 ? -14.246 7.098 19.449 1.00 98.00 73 ILE A N 1
ATOM 539 C CA . ILE A 1 73 ? -13.574 7.122 20.738 1.00 98.00 73 ILE A CA 1
ATOM 540 C C . ILE A 1 73 ? -14.413 7.972 21.705 1.00 98.00 73 ILE A C 1
ATOM 542 O O . ILE A 1 73 ? -14.844 9.082 21.377 1.00 98.00 73 ILE A O 1
ATOM 546 N N . ARG A 1 74 ? -14.687 7.443 22.903 1.00 96.25 74 ARG A N 1
ATOM 547 C CA . ARG A 1 74 ? -15.353 8.178 23.991 1.00 96.25 74 ARG A CA 1
ATOM 548 C C . ARG A 1 74 ? -14.328 8.495 25.072 1.00 96.25 74 ARG A C 1
ATOM 550 O O . ARG A 1 74 ? -13.757 7.574 25.647 1.00 96.25 74 ARG A O 1
ATOM 557 N N . HIS A 1 75 ? -14.130 9.774 25.365 1.00 94.88 75 HIS A N 1
ATOM 558 C CA . HIS A 1 75 ? -13.153 10.223 26.354 1.00 94.88 75 HIS A CA 1
ATOM 559 C C . HIS A 1 75 ? -13.644 11.499 27.044 1.00 94.88 75 HIS A C 1
ATOM 561 O O . HIS A 1 75 ? -14.170 12.382 26.375 1.00 94.88 75 HIS A O 1
ATOM 567 N N . ASN A 1 76 ? -13.550 11.565 28.378 1.00 92.94 76 ASN A N 1
ATOM 568 C CA . ASN A 1 76 ? -13.962 12.720 29.197 1.00 92.94 76 ASN A CA 1
ATOM 569 C C . ASN A 1 76 ? -15.368 13.282 28.889 1.00 92.94 76 ASN A C 1
ATOM 571 O O . ASN A 1 76 ? -15.612 14.483 28.935 1.00 92.94 76 ASN A O 1
ATOM 575 N N . GLY A 1 77 ? -16.319 12.398 28.566 1.00 93.00 77 GLY A N 1
ATOM 576 C CA . GLY A 1 77 ? -17.687 12.771 28.176 1.00 93.00 77 GLY A CA 1
ATOM 577 C C . GLY A 1 77 ? -17.826 13.281 26.733 1.00 93.00 77 GLY A C 1
ATOM 578 O O . GLY A 1 77 ? -18.948 13.438 26.254 1.00 93.00 77 GLY A O 1
ATOM 579 N N . GLY A 1 78 ? -16.713 13.484 26.028 1.00 95.12 78 GLY A N 1
ATOM 580 C CA . GLY A 1 78 ? -16.650 13.791 24.606 1.00 95.12 78 GLY A CA 1
ATOM 581 C C . GLY A 1 78 ? -16.808 12.558 23.715 1.00 95.12 78 GLY A C 1
ATOM 582 O O . GLY A 1 78 ? -16.641 11.405 24.134 1.00 95.12 78 GLY A O 1
ATOM 583 N N . LYS A 1 79 ? -17.146 12.821 22.452 1.00 97.75 79 LYS A N 1
ATOM 584 C CA . LYS A 1 79 ? -17.317 11.824 21.397 1.00 97.75 79 LYS A CA 1
ATOM 585 C C . LYS A 1 79 ? -16.475 12.239 20.193 1.00 97.75 79 LYS A C 1
ATOM 587 O O . LYS A 1 79 ? -16.692 13.324 19.662 1.00 97.75 79 LYS A O 1
ATOM 592 N N . TYR A 1 80 ? -15.580 11.360 19.751 1.00 98.25 80 TYR A N 1
ATOM 593 C CA . TYR A 1 80 ? -14.614 11.651 18.697 1.00 98.25 80 TYR A CA 1
ATOM 594 C C . TYR A 1 80 ? -14.703 10.586 17.609 1.00 98.25 80 TYR A C 1
ATOM 596 O O . TYR A 1 80 ? -14.480 9.410 17.884 1.00 98.25 80 TYR A O 1
ATOM 604 N N . ALA A 1 81 ? -15.088 10.962 16.392 1.00 98.44 81 ALA A N 1
ATOM 605 C CA . ALA A 1 81 ? -15.166 10.011 15.283 1.00 98.44 81 ALA A CA 1
ATOM 606 C C . ALA A 1 81 ? -13.758 9.682 14.776 1.00 98.44 81 ALA A C 1
ATOM 608 O O . ALA A 1 81 ? -12.979 10.604 14.539 1.00 98.44 81 ALA A O 1
ATOM 609 N N . LEU A 1 82 ? -13.433 8.404 14.568 1.00 98.56 82 LEU A N 1
ATOM 610 C CA . LEU A 1 82 ? -12.138 8.035 13.998 1.00 98.56 82 LEU A CA 1
ATOM 611 C C . LEU A 1 82 ? -12.108 8.416 12.515 1.00 98.56 82 LEU A C 1
ATOM 613 O O . LEU A 1 82 ? -12.888 7.878 11.727 1.00 98.56 82 LEU A O 1
ATOM 617 N N . LYS A 1 83 ? -11.240 9.364 12.152 1.00 98.44 83 LYS A N 1
ATOM 618 C CA . LYS A 1 83 ? -11.158 9.940 10.802 1.00 98.44 83 LYS A CA 1
ATOM 619 C C . LYS A 1 83 ? -9.885 9.591 10.055 1.00 98.44 83 LYS A C 1
ATOM 621 O O . LYS A 1 83 ? -9.947 9.467 8.830 1.00 98.44 83 LYS A O 1
ATOM 626 N N . LYS A 1 84 ? -8.775 9.419 10.769 1.00 98.62 84 LYS A N 1
ATOM 627 C CA . LYS A 1 84 ? -7.458 9.292 10.154 1.00 98.62 84 LYS A CA 1
ATOM 628 C C . LYS A 1 84 ? -6.620 8.183 10.781 1.00 98.62 84 LYS A C 1
ATOM 630 O O . LYS A 1 84 ? -6.624 8.027 12.001 1.00 98.62 84 LYS A O 1
ATOM 635 N N . LEU A 1 85 ? -5.874 7.461 9.949 1.00 98.44 85 LEU A N 1
ATOM 636 C CA . LEU A 1 85 ? -4.733 6.644 10.366 1.00 98.44 85 LEU A CA 1
ATOM 637 C C . LEU A 1 85 ? -3.457 7.347 9.896 1.00 98.44 85 LEU A C 1
ATOM 639 O O . LEU A 1 85 ? -3.288 7.533 8.690 1.00 98.44 85 LEU A O 1
ATOM 643 N N . ARG A 1 86 ? -2.599 7.783 10.826 1.00 97.94 86 ARG A N 1
ATOM 644 C CA . ARG A 1 86 ? -1.371 8.511 10.477 1.00 97.94 86 ARG A CA 1
ATOM 645 C C . ARG A 1 86 ? -0.311 7.603 9.870 1.00 97.94 86 ARG A C 1
ATOM 647 O O . ARG A 1 86 ? -0.363 6.377 10.030 1.00 97.94 86 ARG A O 1
ATOM 654 N N . ALA A 1 87 ? 0.661 8.228 9.213 1.00 92.12 87 ALA A N 1
ATOM 655 C CA . ALA A 1 87 ? 1.807 7.533 8.654 1.00 92.12 87 ALA A CA 1
ATOM 656 C C . ALA A 1 87 ? 2.506 6.695 9.733 1.00 92.12 87 ALA A C 1
ATOM 658 O O . ALA A 1 87 ? 2.700 7.159 10.856 1.00 92.12 87 ALA A O 1
ATOM 659 N N . GLU A 1 88 ? 2.836 5.446 9.398 1.00 92.81 88 GLU A N 1
ATOM 660 C CA . GLU A 1 88 ? 3.552 4.498 10.271 1.00 92.81 88 GLU A CA 1
ATOM 661 C C . GLU A 1 88 ? 2.869 4.200 11.627 1.00 92.81 88 GLU A C 1
ATOM 663 O O . GLU A 1 88 ? 3.475 3.609 12.526 1.00 92.81 88 GLU A O 1
ATOM 668 N N . SER A 1 89 ? 1.590 4.557 11.785 1.00 94.38 89 SER A N 1
ATOM 669 C CA . SER A 1 89 ? 0.881 4.460 13.068 1.00 94.38 89 SER A CA 1
ATOM 670 C C . SER A 1 89 ? 0.668 3.025 13.575 1.00 94.38 89 SER A C 1
ATOM 672 O O . SER A 1 89 ? 0.531 2.815 14.779 1.00 94.38 89 SER A O 1
ATOM 674 N N . PHE A 1 90 ? 0.731 2.021 12.699 1.00 95.12 90 PHE A N 1
ATOM 675 C CA . PHE A 1 90 ? 0.741 0.596 13.045 1.00 95.12 90 PHE A CA 1
ATOM 676 C C . PHE A 1 90 ? 2.127 -0.025 12.840 1.00 95.12 90 PHE A C 1
ATOM 678 O O . PHE A 1 90 ? 2.274 -1.031 12.144 1.00 95.12 90 PHE A O 1
ATOM 685 N N . THR A 1 91 ? 3.149 0.569 13.457 1.00 90.81 91 THR A N 1
ATOM 686 C CA . THR A 1 91 ? 4.480 -0.043 13.539 1.00 90.81 91 THR A CA 1
ATOM 687 C C . THR A 1 91 ? 4.488 -1.133 14.604 1.00 90.81 91 THR A C 1
ATOM 689 O O . THR A 1 91 ? 4.278 -0.832 15.778 1.00 90.81 91 THR A O 1
ATOM 692 N N . THR A 1 92 ? 4.704 -2.390 14.203 1.00 90.38 92 THR A N 1
ATOM 693 C CA . THR A 1 92 ? 4.703 -3.531 15.136 1.00 90.38 92 THR A CA 1
ATOM 694 C C . THR A 1 92 ? 5.783 -4.571 14.831 1.00 90.38 92 THR A C 1
ATOM 696 O O . THR A 1 92 ? 6.238 -4.701 13.694 1.00 90.38 92 THR A O 1
ATOM 699 N N . SER A 1 93 ? 6.165 -5.340 15.851 1.00 89.12 93 SER A N 1
ATOM 700 C CA . SER A 1 93 ? 6.975 -6.553 15.731 1.00 89.12 93 SER A CA 1
ATOM 701 C C . SER A 1 93 ? 6.331 -7.601 14.810 1.00 89.12 93 SER A C 1
ATOM 703 O O . SER A 1 93 ? 5.109 -7.747 14.764 1.00 89.12 93 SER A O 1
ATOM 705 N N . ASP A 1 94 ? 7.178 -8.377 14.128 1.00 87.31 94 ASP A N 1
ATOM 706 C CA . ASP A 1 94 ? 6.772 -9.389 13.144 1.00 87.31 94 ASP A CA 1
ATOM 707 C C . ASP A 1 94 ? 5.741 -10.387 13.693 1.00 87.31 94 ASP A C 1
ATOM 709 O O . ASP A 1 94 ? 5.938 -11.000 14.745 1.00 87.31 94 ASP A O 1
ATOM 713 N N . GLY A 1 95 ? 4.636 -10.552 12.967 1.00 87.94 95 GLY A N 1
ATOM 714 C CA . GLY A 1 95 ? 3.571 -11.497 13.292 1.00 87.94 95 GLY A CA 1
ATOM 715 C C . GLY A 1 95 ? 2.640 -11.071 14.426 1.00 87.94 95 GLY A C 1
ATOM 716 O O . GLY A 1 95 ? 1.715 -11.831 14.734 1.00 87.94 95 GLY A O 1
ATOM 717 N N . LEU A 1 96 ? 2.855 -9.899 15.045 1.00 92.31 96 LEU A N 1
ATOM 718 C CA . LEU A 1 96 ? 2.003 -9.415 16.132 1.00 92.31 96 LEU A CA 1
ATOM 719 C C . LEU A 1 96 ? 0.605 -9.068 15.612 1.00 92.31 96 LEU A C 1
ATOM 721 O O . LEU A 1 96 ? -0.367 -9.672 16.055 1.00 92.31 96 LEU A O 1
ATOM 725 N N . LEU A 1 97 ? 0.504 -8.126 14.671 1.00 94.62 97 LEU A N 1
ATOM 726 C CA . LEU A 1 97 ? -0.767 -7.704 14.086 1.00 94.62 97 LEU A CA 1
ATOM 727 C C . LEU A 1 97 ? -1.056 -8.521 12.821 1.00 94.62 97 LEU A C 1
ATOM 729 O O . LEU A 1 97 ? -0.442 -8.317 11.780 1.00 94.62 97 LEU A O 1
ATOM 733 N N . GLN A 1 98 ? -2.017 -9.439 12.904 1.00 95.06 98 GLN A N 1
ATOM 734 C CA . GLN A 1 98 ? -2.379 -10.338 11.803 1.00 95.06 98 GLN A CA 1
ATOM 735 C C . GLN A 1 98 ? -3.606 -9.859 11.036 1.00 95.06 98 GLN A C 1
ATOM 737 O O . GLN A 1 98 ? -3.727 -10.119 9.836 1.00 95.06 98 GLN A O 1
ATOM 742 N N . SER A 1 99 ? -4.514 -9.133 11.688 1.00 96.44 99 SER A N 1
ATOM 743 C CA . SER A 1 99 ? -5.565 -8.423 10.975 1.00 96.44 99 SER A CA 1
ATOM 744 C C . SER A 1 99 ? -5.977 -7.119 11.624 1.00 96.44 99 SER A C 1
ATOM 746 O O . SER A 1 99 ? -5.861 -6.930 12.831 1.00 96.44 99 SER A O 1
ATOM 748 N N . VAL A 1 100 ? -6.514 -6.230 10.794 1.00 97.81 100 VAL A N 1
ATOM 749 C CA . VAL A 1 100 ? -7.135 -4.984 11.233 1.00 97.81 100 VAL A CA 1
ATOM 750 C C . VAL A 1 100 ? -8.470 -4.805 10.525 1.00 97.81 100 VAL A C 1
ATOM 752 O O . VAL A 1 100 ? -8.593 -5.067 9.330 1.00 97.81 100 VAL A O 1
ATOM 755 N N . THR A 1 101 ? -9.488 -4.371 11.258 1.00 98.50 101 THR A N 1
ATOM 756 C CA . THR A 1 101 ? -10.773 -3.945 10.703 1.00 98.50 101 THR A CA 1
ATOM 757 C C . THR A 1 101 ? -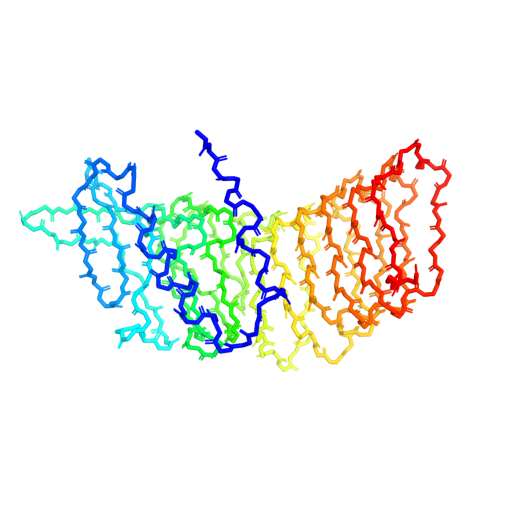10.906 -2.444 10.883 1.00 98.50 101 THR A C 1
ATOM 759 O O . THR A 1 101 ? -10.937 -1.951 12.010 1.00 98.50 101 THR A O 1
ATOM 762 N N . ILE A 1 102 ? -10.962 -1.732 9.761 1.00 98.69 102 ILE A N 1
ATOM 763 C CA . ILE A 1 102 ? -11.043 -0.276 9.707 1.00 98.69 102 ILE A CA 1
ATOM 764 C C . ILE A 1 102 ? -12.526 0.137 9.630 1.00 98.69 102 ILE A C 1
ATOM 766 O O . ILE A 1 102 ? -13.273 -0.421 8.816 1.00 98.69 102 ILE A O 1
ATOM 770 N N . PRO A 1 103 ? -12.985 1.089 10.461 1.00 98.56 103 PRO A N 1
ATOM 771 C CA . PRO A 1 103 ? -14.354 1.575 10.430 1.00 98.56 103 PRO A CA 1
ATOM 772 C C . PRO A 1 103 ? -14.615 2.476 9.224 1.00 98.56 103 PRO A C 1
ATOM 774 O O . PRO A 1 103 ? -13.735 3.193 8.746 1.00 98.56 103 PRO A O 1
ATOM 777 N N . GLY A 1 104 ? -15.876 2.527 8.792 1.00 98.19 104 GLY A N 1
ATOM 778 C CA . GLY A 1 104 ? -16.305 3.340 7.651 1.00 98.19 104 GLY A CA 1
ATOM 779 C C . GLY A 1 104 ? -16.170 4.848 7.876 1.00 98.19 104 GLY A C 1
ATOM 780 O O . GLY A 1 104 ? -16.242 5.629 6.930 1.00 98.19 104 GLY A O 1
ATOM 781 N N . THR A 1 105 ? -15.959 5.271 9.128 1.00 98.44 105 THR A N 1
ATOM 782 C CA . THR A 1 105 ? -15.748 6.673 9.497 1.00 98.44 105 THR A CA 1
ATOM 783 C C . THR A 1 105 ? -14.391 7.220 9.068 1.00 98.44 105 THR A C 1
ATOM 785 O O . THR A 1 105 ? -14.280 8.448 8.970 1.00 98.44 105 THR A O 1
ATOM 788 N N . VAL A 1 106 ? -13.402 6.348 8.816 1.00 98.69 106 VAL A N 1
ATOM 789 C CA . VAL A 1 106 ? -12.055 6.717 8.363 1.00 98.69 106 VAL A CA 1
ATOM 790 C C . VAL A 1 106 ? -12.125 7.244 6.937 1.00 98.69 106 VAL A C 1
ATOM 792 O O . VAL A 1 106 ? -12.574 6.562 6.016 1.00 98.69 106 VAL A O 1
ATOM 795 N N . THR A 1 107 ? -11.662 8.476 6.768 1.00 97.94 107 THR A N 1
ATOM 796 C CA . THR A 1 107 ? -11.634 9.193 5.491 1.00 97.94 107 THR A CA 1
ATOM 797 C C . THR A 1 107 ? -10.216 9.401 4.975 1.00 97.94 107 THR A C 1
ATOM 799 O O . THR A 1 107 ? -10.043 9.739 3.812 1.00 97.94 107 THR A O 1
ATOM 802 N N . GLU A 1 108 ? -9.197 9.169 5.802 1.00 98.25 108 GLU A N 1
ATOM 803 C CA . GLU A 1 108 ? -7.798 9.386 5.439 1.00 98.25 108 GLU A CA 1
ATOM 804 C C . GLU A 1 108 ? -6.898 8.298 6.038 1.00 98.25 108 GLU A C 1
ATOM 806 O O . GLU A 1 108 ? -6.950 8.013 7.233 1.00 98.25 108 GLU A O 1
ATOM 811 N N . ILE A 1 109 ? -6.082 7.672 5.196 1.00 98.31 109 ILE A N 1
ATOM 812 C CA . ILE A 1 109 ? -5.038 6.731 5.595 1.00 98.31 109 ILE A CA 1
ATOM 813 C C . ILE A 1 109 ? -3.756 7.273 4.977 1.00 98.31 109 ILE A C 1
ATOM 815 O O . ILE A 1 109 ? -3.628 7.324 3.754 1.00 98.31 109 ILE A O 1
ATOM 819 N N . GLU A 1 110 ? -2.853 7.750 5.823 1.00 96.50 110 GLU A N 1
ATOM 820 C CA . GLU A 1 110 ? -1.587 8.324 5.384 1.00 96.50 110 GLU A CA 1
ATOM 821 C C . GLU A 1 110 ? -0.595 7.230 4.951 1.00 96.50 110 GLU A C 1
ATOM 823 O O . GLU A 1 110 ? -0.789 6.031 5.182 1.00 96.50 110 GLU A O 1
ATOM 828 N N . GLU A 1 111 ? 0.473 7.659 4.277 1.00 87.88 111 GLU A N 1
ATOM 829 C CA . GLU A 1 111 ? 1.481 6.779 3.690 1.00 87.88 111 GLU A CA 1
ATOM 830 C C . GLU A 1 111 ? 2.046 5.785 4.713 1.00 87.88 111 GLU A C 1
ATOM 832 O O . GLU A 1 111 ? 2.413 6.151 5.827 1.00 87.88 111 GLU A O 1
ATOM 837 N N . ASN A 1 112 ? 2.124 4.511 4.320 1.00 89.81 112 ASN A N 1
ATOM 838 C CA . ASN A 1 112 ? 2.682 3.440 5.143 1.00 89.81 112 ASN A CA 1
ATOM 839 C C . ASN A 1 112 ? 2.079 3.351 6.564 1.00 89.81 112 ASN A C 1
ATOM 841 O O . ASN A 1 112 ? 2.775 2.998 7.514 1.00 89.81 112 ASN A O 1
ATOM 845 N N . ALA A 1 113 ? 0.784 3.655 6.741 1.00 95.19 113 ALA A N 1
ATOM 846 C CA . ALA A 1 113 ? 0.112 3.520 8.039 1.00 95.19 113 ALA A CA 1
ATOM 847 C C . ALA A 1 113 ? 0.310 2.125 8.672 1.00 95.19 113 ALA A C 1
ATOM 849 O O . ALA A 1 113 ? 0.394 2.017 9.890 1.00 95.19 113 ALA A O 1
ATOM 850 N N . PHE A 1 114 ? 0.449 1.073 7.855 1.00 94.00 114 PHE A N 1
ATOM 851 C CA . PHE A 1 114 ? 0.682 -0.314 8.276 1.00 94.00 114 PHE A CA 1
ATOM 852 C C . PHE A 1 114 ? 2.137 -0.759 8.081 1.00 94.00 114 PHE A C 1
ATOM 854 O O . PHE A 1 114 ? 2.414 -1.657 7.286 1.00 94.00 114 PHE A O 1
ATOM 861 N N . CYS A 1 115 ? 3.054 -0.151 8.836 1.00 87.88 115 CYS A N 1
ATOM 862 C CA . CYS A 1 115 ? 4.473 -0.520 8.877 1.00 87.88 115 CYS A CA 1
ATOM 863 C C . CYS A 1 115 ? 4.703 -1.776 9.749 1.00 87.88 115 CYS A C 1
ATOM 865 O O . CYS A 1 115 ? 5.303 -1.735 10.821 1.00 87.88 115 CYS A O 1
ATOM 867 N N . THR A 1 116 ? 4.163 -2.910 9.318 1.00 84.81 116 THR A N 1
ATOM 868 C CA . THR A 1 116 ? 4.208 -4.186 10.044 1.00 84.81 116 THR A CA 1
ATOM 869 C C . THR A 1 116 ? 4.524 -5.335 9.092 1.00 84.81 116 THR A C 1
ATOM 871 O O . THR A 1 116 ? 4.399 -5.188 7.875 1.00 84.81 116 THR A O 1
ATOM 874 N N . THR A 1 117 ? 4.925 -6.471 9.659 1.00 86.75 117 THR A N 1
ATOM 875 C CA . THR A 1 117 ? 5.033 -7.752 8.964 1.00 86.75 117 THR A CA 1
ATOM 876 C C . THR A 1 117 ? 4.212 -8.816 9.690 1.00 86.75 117 THR A C 1
ATOM 878 O O . THR A 1 117 ? 3.969 -8.732 10.894 1.00 86.75 117 THR A O 1
ATOM 881 N N . GLY A 1 118 ? 3.754 -9.827 8.963 1.00 89.38 118 GLY A N 1
ATOM 882 C CA . GLY A 1 118 ? 2.815 -10.836 9.437 1.00 89.38 118 GLY A CA 1
ATOM 883 C C . GLY A 1 118 ? 1.343 -10.459 9.256 1.00 89.38 118 GLY A C 1
ATOM 884 O O . GLY A 1 118 ? 0.472 -11.231 9.668 1.00 89.38 118 GLY A O 1
ATOM 885 N N . LEU A 1 119 ? 1.043 -9.318 8.622 1.00 92.44 119 LEU A N 1
ATOM 886 C CA . LEU A 1 119 ? -0.333 -8.914 8.361 1.00 92.44 119 LEU A CA 1
ATOM 887 C C . LEU A 1 119 ? -0.931 -9.831 7.292 1.00 92.44 119 LEU A C 1
ATOM 889 O O . LEU A 1 119 ? -0.388 -9.966 6.195 1.00 92.44 119 LEU A O 1
ATOM 893 N N . LYS A 1 120 ? -2.072 -10.446 7.607 1.00 92.25 120 LYS A N 1
ATOM 894 C CA . LYS A 1 120 ? -2.773 -11.390 6.728 1.00 92.25 120 LYS A CA 1
ATOM 895 C C . LYS A 1 120 ? -3.943 -10.756 5.996 1.00 92.25 120 LYS A C 1
ATOM 897 O O . LYS A 1 120 ? -4.217 -11.127 4.861 1.00 92.25 120 LYS A O 1
ATOM 902 N N . ARG A 1 121 ? -4.658 -9.827 6.644 1.00 93.31 121 ARG A N 1
ATOM 903 C CA . ARG A 1 121 ? -5.839 -9.170 6.060 1.00 93.31 121 ARG A CA 1
ATOM 904 C C . ARG A 1 121 ? -6.130 -7.799 6.666 1.00 93.31 121 ARG A C 1
ATOM 906 O O . ARG A 1 121 ? -6.028 -7.603 7.875 1.00 93.31 121 ARG A O 1
ATOM 913 N N . ILE A 1 122 ? -6.591 -6.884 5.824 1.00 96.31 122 ILE A N 1
ATOM 914 C CA . ILE A 1 122 ? -7.161 -5.588 6.194 1.00 96.31 122 ILE A CA 1
ATOM 915 C C . ILE A 1 122 ? -8.630 -5.617 5.794 1.00 96.31 122 ILE A C 1
ATOM 917 O O . ILE A 1 122 ? -8.938 -5.665 4.609 1.00 96.31 122 ILE A O 1
ATOM 921 N N . ASN A 1 123 ? -9.548 -5.580 6.754 1.00 97.25 123 ASN A N 1
ATOM 922 C CA . ASN A 1 123 ? -10.982 -5.488 6.482 1.00 97.25 123 ASN A CA 1
ATOM 923 C C . ASN A 1 123 ? -11.420 -4.024 6.535 1.00 97.25 123 ASN A C 1
ATOM 925 O O . ASN A 1 123 ? -10.897 -3.241 7.327 1.00 97.25 123 ASN A O 1
ATOM 929 N N . MET A 1 124 ? -12.424 -3.673 5.736 1.00 97.69 124 MET A N 1
ATOM 930 C CA . MET A 1 124 ? -12.992 -2.329 5.714 1.00 97.69 124 MET A CA 1
ATOM 931 C C . MET A 1 124 ? -14.506 -2.415 5.880 1.00 97.69 124 MET A C 1
ATOM 933 O O . MET A 1 124 ? -15.183 -3.085 5.097 1.00 97.69 124 MET A O 1
ATOM 937 N N . ALA A 1 125 ? -15.040 -1.756 6.909 1.00 97.50 125 ALA A N 1
ATOM 938 C CA . ALA A 1 125 ? -16.477 -1.528 7.011 1.00 97.50 125 ALA A CA 1
ATOM 939 C C . ALA A 1 125 ? -16.949 -0.612 5.864 1.00 97.50 125 ALA A C 1
ATOM 941 O O . ALA A 1 125 ? -16.140 0.036 5.200 1.00 97.50 125 ALA A O 1
ATOM 942 N N . LEU A 1 126 ? -18.262 -0.558 5.607 1.00 95.62 126 LEU A N 1
ATOM 943 C CA . LEU A 1 126 ? -18.809 0.227 4.494 1.00 95.62 126 LEU A CA 1
ATOM 944 C C . LEU A 1 126 ? -18.307 1.681 4.544 1.00 95.62 126 LEU A C 1
ATOM 946 O O . LEU A 1 126 ? -18.593 2.407 5.491 1.00 95.62 126 LEU A O 1
ATOM 950 N N . SER A 1 127 ? -17.579 2.080 3.504 1.00 96.56 127 SER A N 1
ATOM 951 C CA . SER A 1 127 ? -16.948 3.391 3.362 1.00 96.56 127 SER A CA 1
ATOM 952 C C . SER A 1 127 ? -17.130 3.911 1.940 1.00 96.56 127 SER A C 1
ATOM 954 O O . SER A 1 127 ? -17.122 3.131 0.985 1.00 96.56 127 SER A O 1
ATOM 956 N N . ASP A 1 128 ? -17.256 5.231 1.811 1.00 95.81 128 ASP A N 1
ATOM 957 C CA . ASP A 1 128 ? -17.297 5.931 0.523 1.00 95.81 128 ASP A CA 1
ATOM 958 C C . ASP A 1 128 ? -15.894 6.231 -0.034 1.00 95.81 128 ASP A C 1
ATOM 960 O O . ASP A 1 128 ? -15.770 6.654 -1.180 1.00 95.81 128 ASP A O 1
ATOM 964 N N . VAL A 1 129 ? -14.837 6.015 0.760 1.00 97.69 129 VAL A N 1
ATOM 965 C CA . VAL A 1 129 ? -13.451 6.372 0.402 1.00 97.69 129 VAL A CA 1
ATOM 966 C C . VAL A 1 129 ? -12.607 5.142 0.095 1.00 97.69 129 VAL A C 1
ATOM 968 O O . VAL A 1 129 ? -11.895 5.120 -0.909 1.00 97.69 129 VAL A O 1
ATOM 971 N N . TYR A 1 130 ? -12.722 4.102 0.921 1.00 98.25 130 TYR A N 1
ATOM 972 C CA . TYR A 1 130 ? -11.931 2.883 0.779 1.00 98.25 130 TYR A CA 1
ATOM 973 C C . TYR A 1 130 ? -12.813 1.652 0.607 1.00 98.25 130 TYR A C 1
ATOM 975 O O . TYR A 1 130 ? -13.999 1.628 0.948 1.00 98.25 130 TYR A O 1
ATOM 983 N N . LEU A 1 131 ? -12.195 0.602 0.090 1.00 97.25 131 LEU A N 1
ATOM 984 C CA . LEU A 1 131 ? -12.774 -0.721 -0.045 1.00 97.25 131 LEU A CA 1
ATOM 985 C C . LEU A 1 131 ? -11.729 -1.754 0.374 1.00 97.25 131 LEU A C 1
ATOM 987 O O . LEU A 1 131 ? -10.545 -1.581 0.104 1.00 97.25 131 LEU A O 1
ATOM 991 N N . SER A 1 132 ? -12.173 -2.835 1.008 1.00 95.88 132 SER A N 1
ATOM 992 C CA . SER A 1 132 ? -11.364 -4.042 1.145 1.00 95.88 132 SER A CA 1
ATOM 993 C C . SER A 1 132 ? -11.971 -5.149 0.297 1.00 95.88 132 SER A C 1
ATOM 995 O O . SER A 1 132 ? -13.175 -5.401 0.390 1.00 95.88 132 SER A O 1
ATOM 997 N N . VAL A 1 133 ? -11.143 -5.786 -0.527 1.00 92.31 133 VAL A N 1
ATOM 998 C CA . VAL A 1 133 ? -11.499 -6.978 -1.303 1.00 92.31 133 VAL A CA 1
ATOM 999 C C . VAL A 1 133 ? -10.541 -8.082 -0.885 1.00 92.31 133 VAL A C 1
ATOM 1001 O O . VAL A 1 133 ? -9.330 -7.915 -0.991 1.00 92.31 133 VAL A O 1
ATOM 1004 N N . ASP A 1 134 ? -11.087 -9.163 -0.331 1.00 89.31 134 ASP A N 1
ATOM 1005 C CA . ASP A 1 134 ? -10.334 -10.320 0.172 1.00 89.31 134 ASP A CA 1
ATOM 1006 C C . ASP A 1 134 ? -9.210 -9.985 1.170 1.00 89.31 134 ASP A C 1
ATOM 1008 O O . ASP A 1 134 ? -8.271 -10.747 1.352 1.00 89.31 134 ASP A O 1
ATOM 1012 N N . GLY A 1 135 ? -9.316 -8.860 1.884 1.00 92.06 135 GLY A N 1
ATOM 1013 C CA . GLY A 1 135 ? -8.303 -8.421 2.847 1.00 92.06 135 GLY A CA 1
ATOM 1014 C C . GLY A 1 135 ? -7.257 -7.461 2.275 1.00 92.06 135 GLY A C 1
ATOM 1015 O O . GLY A 1 135 ? -6.359 -7.056 3.011 1.00 92.06 135 GLY A O 1
ATOM 1016 N N . VAL A 1 136 ? -7.372 -7.078 1.003 1.00 93.38 136 VAL A N 1
ATOM 1017 C CA . VAL A 1 136 ? -6.517 -6.090 0.335 1.00 93.38 136 VAL A CA 1
ATOM 1018 C C . VAL A 1 136 ? -7.231 -4.743 0.274 1.00 93.38 136 VAL A C 1
ATOM 1020 O O . VAL A 1 136 ? -8.405 -4.671 -0.087 1.00 93.38 136 VAL A O 1
ATOM 1023 N N . LEU A 1 137 ? -6.526 -3.671 0.636 1.00 96.81 137 LEU A N 1
ATOM 1024 C CA . LEU A 1 137 ? -7.073 -2.321 0.749 1.00 96.81 137 LEU A CA 1
ATOM 1025 C C . LEU A 1 137 ? -6.916 -1.536 -0.559 1.00 96.81 137 LEU A C 1
ATOM 1027 O O . LEU A 1 137 ? -5.800 -1.327 -1.041 1.00 96.81 137 LEU A O 1
ATOM 1031 N N . PHE A 1 138 ? -8.032 -1.020 -1.064 1.00 97.44 138 PHE A N 1
ATOM 1032 C CA . PHE A 1 138 ? -8.129 -0.207 -2.272 1.00 97.44 138 PHE A CA 1
ATOM 1033 C C . PHE A 1 138 ? -8.851 1.120 -2.011 1.00 97.44 138 PHE A C 1
ATOM 1035 O O . PHE A 1 138 ? -9.546 1.290 -1.003 1.00 97.44 138 PHE A O 1
ATOM 1042 N N . SER A 1 139 ? -8.741 2.053 -2.956 1.00 98.00 139 SER A N 1
ATOM 1043 C CA . SER A 1 139 ? -9.723 3.130 -3.102 1.00 98.00 139 SER A CA 1
ATOM 1044 C C . SER A 1 139 ? -11.113 2.553 -3.391 1.00 98.00 139 SER A C 1
ATOM 1046 O O . SER A 1 139 ? -11.257 1.437 -3.896 1.00 98.00 139 SER A O 1
ATOM 1048 N N . ARG A 1 140 ? -12.168 3.316 -3.086 1.00 96.62 140 ARG A N 1
ATOM 1049 C CA . ARG A 1 140 ? -13.557 2.867 -3.268 1.00 96.62 140 ARG A CA 1
ATOM 1050 C C . ARG A 1 140 ? -13.889 2.470 -4.709 1.00 96.62 140 ARG A C 1
ATOM 1052 O O . ARG A 1 140 ? -14.683 1.559 -4.923 1.00 96.62 140 ARG A O 1
ATOM 1059 N N . ASP A 1 141 ? -13.295 3.154 -5.677 1.00 96.50 141 ASP A N 1
ATOM 1060 C CA . ASP A 1 141 ? -13.431 2.894 -7.113 1.00 96.50 141 ASP A CA 1
ATOM 1061 C C . ASP A 1 141 ? -12.443 1.839 -7.646 1.00 96.50 141 ASP A C 1
ATOM 1063 O O . ASP A 1 141 ? -12.411 1.585 -8.850 1.00 96.50 141 ASP A O 1
ATOM 1067 N N . MET A 1 142 ? -11.642 1.232 -6.760 1.00 95.38 142 MET A N 1
ATOM 1068 C CA . MET A 1 142 ? -10.614 0.231 -7.061 1.00 95.38 142 MET A CA 1
ATOM 1069 C C . MET A 1 142 ? -9.514 0.709 -8.022 1.00 95.38 142 MET A C 1
ATOM 1071 O O . MET A 1 142 ? -8.800 -0.107 -8.605 1.00 95.38 142 MET A O 1
ATOM 1075 N N . LYS A 1 143 ? -9.353 2.027 -8.194 1.00 96.81 143 LYS A N 1
ATOM 1076 C CA . LYS A 1 143 ? -8.302 2.616 -9.034 1.00 96.81 143 LYS A CA 1
ATOM 1077 C C . LYS A 1 143 ? -6.934 2.649 -8.366 1.00 96.81 143 LYS A C 1
ATOM 1079 O O . LYS A 1 143 ? -5.930 2.616 -9.074 1.00 96.81 143 LYS A O 1
ATOM 1084 N N . VAL A 1 144 ? -6.883 2.669 -7.038 1.00 97.25 144 VAL A N 1
ATOM 1085 C CA . VAL A 1 144 ? -5.638 2.713 -6.266 1.00 97.25 144 VAL A CA 1
ATOM 1086 C C . VAL A 1 144 ? -5.563 1.503 -5.348 1.00 97.25 144 VAL A C 1
ATOM 1088 O O . VAL A 1 144 ? -6.464 1.278 -4.541 1.00 97.25 144 VAL A O 1
ATOM 1091 N N . LEU A 1 145 ? -4.478 0.739 -5.447 1.00 96.06 145 LEU A N 1
ATOM 1092 C CA . LEU A 1 145 ? -4.098 -0.266 -4.459 1.00 96.06 145 LEU A CA 1
ATOM 1093 C C . LEU A 1 145 ? -3.294 0.421 -3.349 1.00 96.06 145 LEU A C 1
ATOM 1095 O O . LEU A 1 145 ? -2.182 0.883 -3.600 1.00 96.06 145 LEU A O 1
ATOM 1099 N N . TYR A 1 146 ? -3.845 0.479 -2.134 1.00 96.75 146 TYR A N 1
ATOM 1100 C CA . TYR A 1 146 ? -3.198 1.127 -0.988 1.00 96.75 146 TYR A CA 1
ATOM 1101 C C . TYR A 1 146 ? -2.335 0.173 -0.171 1.00 96.75 146 TYR A C 1
ATOM 1103 O O . TYR A 1 146 ? -1.246 0.552 0.250 1.00 96.75 146 TYR A O 1
ATOM 1111 N N . ARG A 1 147 ? -2.808 -1.054 0.079 1.00 94.62 147 ARG A N 1
ATOM 1112 C CA . ARG A 1 147 ? -2.037 -2.044 0.840 1.00 94.62 147 ARG A CA 1
ATOM 1113 C C . ARG A 1 147 ? -2.505 -3.463 0.555 1.00 94.62 147 ARG A C 1
ATOM 1115 O O . ARG A 1 147 ? -3.654 -3.814 0.817 1.00 94.62 147 ARG A O 1
ATOM 1122 N N . CYS A 1 148 ? -1.577 -4.285 0.092 1.00 92.25 148 CYS A N 1
ATOM 1123 C CA . CYS A 1 148 ? -1.653 -5.732 0.139 1.00 92.25 148 CYS A CA 1
ATOM 1124 C C . CYS A 1 148 ? -0.950 -6.218 1.419 1.00 92.25 148 CYS A C 1
ATOM 1126 O O . CYS A 1 148 ? 0.158 -5.757 1.704 1.00 92.25 148 CYS A O 1
ATOM 1128 N N . PRO A 1 149 ? -1.570 -7.103 2.214 1.00 91.19 149 PRO A N 1
ATOM 1129 C CA . PRO A 1 149 ? -0.919 -7.692 3.379 1.00 91.19 149 PRO A CA 1
ATOM 1130 C C . PRO A 1 149 ? 0.355 -8.466 2.990 1.00 91.19 149 PRO A C 1
ATOM 1132 O O . PRO A 1 149 ? 0.429 -9.089 1.932 1.00 91.19 149 PRO A O 1
ATOM 1135 N N . ASP A 1 150 ? 1.390 -8.429 3.823 1.00 83.75 150 ASP A N 1
ATOM 1136 C CA . ASP A 1 150 ? 2.686 -9.032 3.487 1.00 83.75 150 ASP A CA 1
ATOM 1137 C C . ASP A 1 150 ? 2.733 -10.554 3.732 1.00 83.75 150 ASP A C 1
ATOM 1139 O O . ASP A 1 150 ? 3.425 -11.276 3.006 1.00 83.75 150 ASP A O 1
ATOM 1143 N N . ALA A 1 151 ? 1.920 -11.044 4.673 1.00 83.00 151 ALA A N 1
ATOM 1144 C CA . ALA A 1 151 ? 1.655 -12.453 4.944 1.00 83.00 151 ALA A CA 1
ATOM 1145 C C . ALA A 1 151 ? 0.286 -12.865 4.385 1.00 83.00 151 ALA A C 1
ATOM 1147 O O . ALA A 1 151 ? -0.465 -13.611 5.013 1.00 83.00 151 ALA A O 1
ATOM 1148 N N . TYR A 1 152 ? -0.059 -12.341 3.208 1.00 74.19 152 TYR A N 1
ATOM 1149 C CA . TYR A 1 152 ? -1.312 -12.642 2.530 1.00 74.19 152 TYR A CA 1
ATOM 1150 C C . TYR A 1 152 ? -1.431 -14.144 2.232 1.00 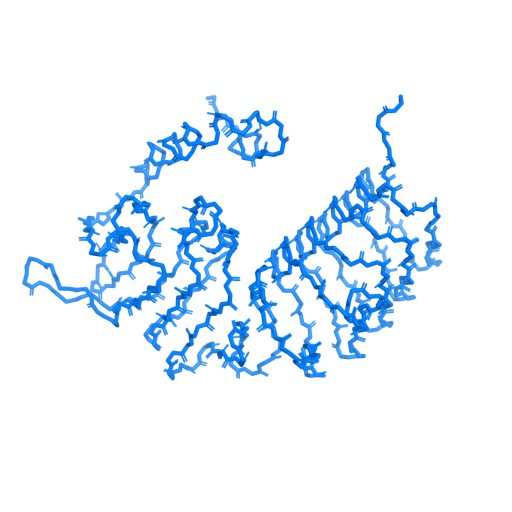74.19 152 TYR A C 1
ATOM 1152 O O . TYR A 1 152 ? -0.765 -14.688 1.349 1.00 74.19 152 TYR A O 1
ATOM 1160 N N . GLU A 1 153 ? -2.281 -14.827 2.996 1.00 66.00 153 GLU A N 1
ATOM 1161 C CA . GLU A 1 153 ? -2.534 -16.265 2.904 1.00 66.00 153 GLU A CA 1
ATOM 1162 C C . GLU A 1 153 ? -3.774 -16.506 2.036 1.00 66.00 153 GLU A C 1
ATOM 1164 O O . GLU A 1 153 ? -4.874 -16.708 2.549 1.00 66.00 153 GLU A O 1
ATOM 1169 N N . THR A 1 154 ? -3.626 -16.493 0.711 1.00 59.47 154 THR A N 1
ATOM 1170 C CA . THR A 1 154 ? -4.688 -16.996 -0.175 1.00 59.47 154 THR A CA 1
ATOM 1171 C C . THR A 1 154 ? -4.326 -18.355 -0.747 1.00 59.47 154 THR A C 1
ATOM 1173 O O . THR A 1 154 ? -3.199 -18.611 -1.167 1.00 59.47 154 THR A O 1
ATOM 1176 N N . SER A 1 155 ? -5.311 -19.255 -0.732 1.00 53.56 155 SER A N 1
ATOM 1177 C CA . SER A 1 155 ? -5.243 -20.553 -1.417 1.00 53.56 155 SER A CA 1
ATOM 1178 C C . SER A 1 155 ? -5.549 -20.438 -2.916 1.00 53.56 155 SER A C 1
ATOM 1180 O O . SER A 1 155 ? -5.270 -21.362 -3.680 1.00 53.56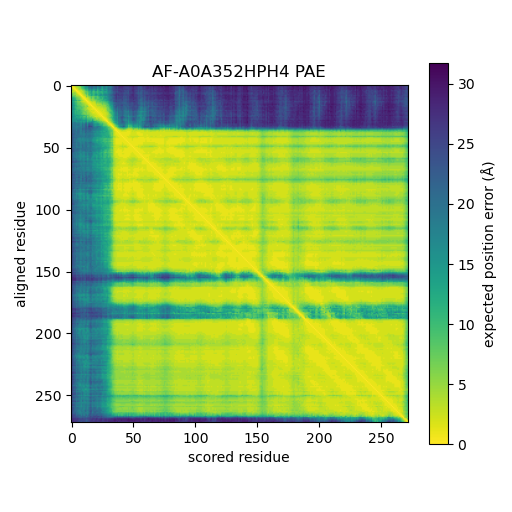 155 SER A O 1
ATOM 1182 N N . GLU A 1 156 ? -6.082 -19.291 -3.339 1.00 55.25 156 GLU A N 1
ATOM 1183 C CA . GLU A 1 156 ? -6.395 -18.938 -4.718 1.00 55.25 156 GLU A CA 1
ATOM 1184 C C . GLU A 1 156 ? -5.489 -17.786 -5.156 1.00 55.25 156 GLU A C 1
ATOM 1186 O O . GLU A 1 156 ? -5.088 -16.953 -4.350 1.00 55.25 156 GLU A O 1
ATOM 1191 N N . ARG A 1 157 ? -5.106 -17.759 -6.432 1.00 59.81 157 ARG A N 1
ATOM 1192 C CA . ARG A 1 157 ? -4.177 -16.760 -6.976 1.00 59.81 157 ARG A CA 1
ATOM 1193 C C . ARG A 1 157 ? -4.716 -15.355 -6.693 1.00 59.81 157 ARG A C 1
ATOM 1195 O O . ARG A 1 157 ? -5.774 -15.014 -7.215 1.00 59.81 157 ARG A O 1
ATOM 1202 N N . TYR A 1 158 ? -3.993 -14.525 -5.939 1.00 64.94 158 TYR A N 1
ATOM 1203 C CA . TYR A 1 158 ? -4.273 -13.090 -5.967 1.00 64.94 158 TYR A CA 1
ATOM 1204 C C . TYR A 1 158 ? -4.044 -12.588 -7.391 1.00 64.94 158 TYR A C 1
ATOM 1206 O O . TYR A 1 158 ? -2.953 -12.730 -7.947 1.00 64.94 158 TYR A O 1
ATOM 1214 N N . LEU A 1 159 ? -5.091 -12.019 -7.972 1.00 70.31 159 LEU A N 1
ATOM 1215 C CA . LEU A 1 159 ? -5.039 -11.301 -9.232 1.00 70.31 159 LEU A CA 1
ATOM 1216 C C . LEU A 1 159 ? -5.329 -9.846 -8.894 1.00 70.31 159 LEU A C 1
ATOM 1218 O O . LEU A 1 159 ? -6.388 -9.539 -8.345 1.00 70.31 159 LEU A O 1
ATOM 1222 N N . MET A 1 160 ? -4.384 -8.955 -9.199 1.00 79.75 160 MET A N 1
ATOM 1223 C CA . MET A 1 160 ? -4.674 -7.527 -9.116 1.00 79.75 160 MET A CA 1
ATOM 1224 C C . MET A 1 160 ? -5.911 -7.238 -9.997 1.00 79.75 160 MET A C 1
ATOM 1226 O O . MET A 1 160 ? -6.055 -7.846 -11.050 1.00 79.75 160 MET A O 1
ATOM 1230 N N . PRO A 1 161 ? -6.867 -6.401 -9.582 1.00 85.94 161 PRO A N 1
ATOM 1231 C CA . PRO A 1 161 ? -7.996 -6.081 -10.450 1.00 85.94 161 PRO A CA 1
ATOM 1232 C C . PRO A 1 161 ? -7.543 -5.304 -11.697 1.00 85.94 161 PRO A C 1
ATOM 1234 O O . PRO A 1 161 ? -6.673 -4.436 -11.611 1.00 85.94 161 PRO A O 1
ATOM 1237 N N . ASP A 1 162 ? -8.162 -5.568 -12.849 1.00 88.25 162 ASP A N 1
ATOM 1238 C CA . ASP A 1 162 ? -7.835 -4.920 -14.131 1.00 88.25 162 ASP A CA 1
ATOM 1239 C C . ASP A 1 162 ? -8.125 -3.412 -14.163 1.00 88.25 162 ASP A C 1
ATOM 1241 O O . ASP A 1 162 ? -7.576 -2.672 -14.981 1.00 88.25 162 ASP A O 1
ATOM 1245 N N . CYS A 1 163 ? -8.961 -2.944 -13.240 1.00 91.56 163 CYS A N 1
ATOM 1246 C CA . CYS A 1 163 ? -9.307 -1.546 -13.086 1.00 91.56 163 CYS A CA 1
ATOM 1247 C C . CYS A 1 163 ? -8.248 -0.718 -12.346 1.00 91.56 163 CYS A C 1
ATOM 1249 O O . CYS A 1 163 ? -8.380 0.508 -12.372 1.00 91.56 163 CYS A O 1
ATOM 1251 N N . VAL A 1 164 ? -7.247 -1.339 -11.705 1.00 94.75 164 VAL A N 1
ATOM 1252 C CA . VAL A 1 164 ? -6.205 -0.635 -10.938 1.00 94.75 164 VAL A CA 1
ATOM 1253 C C . VAL A 1 164 ? -5.336 0.211 -11.871 1.00 94.75 164 VAL A C 1
ATOM 1255 O O . VAL A 1 164 ? -4.759 -0.283 -12.837 1.00 94.75 164 VAL A O 1
ATOM 1258 N N . GLU A 1 165 ? -5.217 1.499 -11.554 1.00 96.94 165 GLU A N 1
ATOM 1259 C CA . GLU A 1 165 ? -4.420 2.483 -12.295 1.00 96.94 165 GLU A CA 1
ATOM 1260 C C . GLU A 1 165 ? -3.160 2.914 -11.528 1.00 96.94 165 GLU A C 1
ATOM 1262 O O . GLU A 1 165 ? -2.187 3.359 -12.144 1.00 96.94 165 GLU A O 1
ATOM 1267 N N . GLU A 1 166 ? -3.139 2.745 -10.203 1.00 97.38 166 GLU A N 1
ATOM 1268 C CA . GLU A 1 166 ? -2.007 3.088 -9.340 1.00 97.38 166 GLU A CA 1
ATOM 1269 C C . GLU A 1 166 ? -1.758 2.026 -8.260 1.00 97.38 166 GLU A C 1
ATOM 1271 O O . GLU A 1 166 ? -2.668 1.613 -7.540 1.00 97.38 166 GLU A O 1
ATOM 1276 N N . ILE A 1 167 ? -0.492 1.637 -8.109 1.00 96.75 167 ILE A N 1
ATOM 1277 C CA . ILE A 1 167 ? 0.018 0.961 -6.913 1.00 96.75 167 ILE A CA 1
ATOM 1278 C C . ILE A 1 167 ? 0.635 2.049 -6.034 1.00 96.75 167 ILE A C 1
ATOM 1280 O O . ILE A 1 167 ? 1.633 2.651 -6.434 1.00 96.75 167 ILE A O 1
ATOM 1284 N N . ALA A 1 168 ? 0.036 2.331 -4.876 1.00 97.94 168 ALA A N 1
ATOM 1285 C CA . ALA A 1 168 ? 0.500 3.390 -3.983 1.00 97.94 168 ALA A CA 1
ATOM 1286 C C . ALA A 1 168 ? 1.870 3.067 -3.359 1.00 97.94 168 ALA A C 1
ATOM 1288 O O . ALA A 1 168 ? 2.366 1.936 -3.432 1.00 97.94 168 ALA A O 1
ATOM 1289 N N . SER A 1 169 ? 2.484 4.066 -2.719 1.00 96.19 169 SER A N 1
ATOM 1290 C CA . SER A 1 169 ? 3.732 3.864 -1.986 1.00 96.19 169 SER A CA 1
ATOM 1291 C C . SER A 1 169 ? 3.575 2.782 -0.913 1.00 96.19 169 SER A C 1
ATOM 1293 O O . SER A 1 169 ? 2.553 2.729 -0.228 1.00 96.19 169 SER A O 1
ATOM 1295 N N . TYR A 1 170 ? 4.575 1.908 -0.784 1.00 94.56 170 TYR A N 1
ATOM 1296 C CA . TYR A 1 170 ? 4.589 0.750 0.131 1.00 94.56 170 TYR A CA 1
ATOM 1297 C C . TYR A 1 170 ? 3.452 -0.282 -0.040 1.00 94.56 170 TYR A C 1
ATOM 1299 O O . TYR A 1 170 ? 3.325 -1.214 0.765 1.00 94.56 170 TYR A O 1
ATOM 1307 N N . ALA A 1 171 ? 2.626 -0.178 -1.085 1.00 95.00 171 ALA A N 1
ATOM 1308 C CA . ALA A 1 171 ? 1.412 -0.984 -1.190 1.00 95.00 171 ALA A CA 1
ATOM 1309 C C . ALA A 1 171 ? 1.667 -2.499 -1.270 1.00 95.00 171 ALA A C 1
ATOM 1311 O O . ALA A 1 171 ? 0.843 -3.272 -0.792 1.00 95.00 171 ALA A O 1
ATOM 1312 N N . LEU A 1 172 ? 2.798 -2.926 -1.831 1.00 93.06 172 LEU A N 1
ATOM 1313 C CA . LEU A 1 172 ? 3.243 -4.324 -1.924 1.00 93.06 172 LEU A CA 1
ATOM 1314 C C . LEU A 1 172 ? 4.596 -4.532 -1.208 1.00 93.06 172 LEU A C 1
ATOM 1316 O O . LEU A 1 172 ? 5.324 -5.486 -1.501 1.00 93.06 172 LEU A O 1
ATOM 1320 N N . ALA A 1 173 ? 4.947 -3.632 -0.281 1.00 90.69 173 ALA A N 1
ATOM 1321 C CA . ALA A 1 173 ? 6.160 -3.735 0.520 1.00 90.69 173 ALA A CA 1
ATOM 1322 C C . ALA A 1 173 ? 6.150 -5.025 1.345 1.00 90.69 173 ALA A C 1
ATOM 1324 O O . ALA A 1 173 ? 5.133 -5.375 1.951 1.00 90.69 173 ALA A O 1
ATOM 1325 N N . ASP A 1 174 ? 7.286 -5.717 1.347 1.00 90.00 174 ASP A N 1
ATOM 1326 C CA . ASP A 1 174 ? 7.551 -6.967 2.057 1.00 90.00 174 ASP A CA 1
ATOM 1327 C C . ASP A 1 174 ? 6.676 -8.165 1.670 1.00 90.00 174 ASP A C 1
ATOM 1329 O O . ASP A 1 174 ? 6.902 -9.258 2.199 1.00 90.00 174 ASP A O 1
ATOM 1333 N N . CYS A 1 175 ? 5.772 -8.023 0.693 1.00 87.38 175 CYS A N 1
ATOM 1334 C CA . CYS A 1 175 ? 4.872 -9.088 0.263 1.00 87.38 175 CYS A CA 1
ATOM 1335 C C . CYS A 1 175 ? 5.603 -10.396 -0.057 1.00 87.38 175 CYS A C 1
ATOM 1337 O O . CYS A 1 175 ? 6.566 -10.437 -0.835 1.00 87.38 175 CYS A O 1
ATOM 1339 N N . LYS A 1 176 ? 5.114 -11.483 0.553 1.00 84.06 176 LYS A N 1
ATOM 1340 C CA . LYS A 1 176 ? 5.587 -12.855 0.350 1.00 84.06 176 LYS A CA 1
ATOM 1341 C C . LYS A 1 176 ? 4.613 -13.618 -0.546 1.00 84.06 176 LYS A C 1
ATOM 1343 O O . LYS A 1 176 ? 3.908 -14.524 -0.107 1.00 84.06 176 LYS A O 1
ATOM 1348 N N . PHE A 1 177 ? 4.589 -13.251 -1.824 1.00 79.62 177 PHE A N 1
ATOM 1349 C CA . PHE A 1 177 ? 3.797 -13.921 -2.851 1.00 79.62 177 PHE A CA 1
ATOM 1350 C C . PHE A 1 177 ? 4.145 -15.415 -2.946 1.00 79.62 177 PHE A C 1
ATOM 1352 O O . PHE A 1 177 ? 5.305 -15.818 -2.826 1.00 79.62 177 PHE A O 1
ATOM 1359 N N . GLN A 1 178 ? 3.136 -16.251 -3.178 1.00 75.62 178 GLN A N 1
ATOM 1360 C CA . GLN A 1 178 ? 3.284 -17.702 -3.309 1.00 75.62 178 GLN A CA 1
ATOM 1361 C C . GLN A 1 178 ? 2.762 -18.182 -4.668 1.00 75.62 178 GLN A C 1
ATOM 1363 O O . GLN A 1 178 ? 1.996 -17.486 -5.337 1.00 75.62 178 GLN A O 1
ATOM 1368 N N . GLY A 1 179 ? 3.173 -19.387 -5.072 1.00 72.88 179 GLY A N 1
ATOM 1369 C CA . GLY A 1 179 ? 2.733 -20.007 -6.325 1.00 72.88 179 GLY A CA 1
ATOM 1370 C C . GLY A 1 179 ? 3.066 -19.166 -7.561 1.00 72.88 179 GLY A C 1
ATOM 1371 O O . GLY A 1 179 ? 4.089 -18.491 -7.604 1.00 72.88 179 GLY A O 1
ATOM 1372 N N . GLU A 1 180 ? 2.183 -19.185 -8.560 1.00 62.97 180 GLU A N 1
ATOM 1373 C CA . GLU A 1 180 ? 2.422 -18.525 -9.854 1.00 62.97 180 GLU A CA 1
ATOM 1374 C C . GLU A 1 180 ? 2.580 -16.998 -9.760 1.00 62.97 180 GLU A C 1
ATOM 1376 O O . GLU A 1 180 ? 3.282 -16.410 -10.579 1.00 62.97 180 GLU A O 1
ATOM 1381 N N . MET A 1 181 ? 2.000 -16.354 -8.738 1.00 64.56 181 MET A N 1
ATOM 1382 C CA . MET A 1 181 ? 2.166 -14.911 -8.522 1.00 64.56 181 MET A CA 1
ATOM 1383 C C . MET A 1 181 ? 3.608 -14.543 -8.144 1.00 64.56 181 MET A C 1
ATOM 1385 O O . MET A 1 181 ? 4.068 -13.443 -8.444 1.00 64.56 181 MET A O 1
ATOM 1389 N N . ARG A 1 182 ? 4.343 -15.469 -7.513 1.00 70.94 182 ARG A N 1
ATOM 1390 C CA . ARG A 1 182 ? 5.780 -15.302 -7.276 1.00 70.94 182 ARG A CA 1
ATOM 1391 C C . ARG A 1 182 ? 6.551 -15.326 -8.595 1.00 70.94 182 ARG A C 1
ATOM 1393 O O . ARG A 1 182 ? 7.462 -14.520 -8.779 1.00 70.94 182 ARG A O 1
ATOM 1400 N N . ASP A 1 183 ? 6.193 -16.253 -9.483 1.00 68.44 183 ASP A N 1
ATOM 1401 C CA . ASP A 1 183 ? 6.947 -16.545 -10.704 1.00 68.44 183 ASP A CA 1
ATOM 1402 C C . ASP A 1 183 ? 6.818 -15.428 -11.742 1.00 68.44 183 ASP A C 1
ATOM 1404 O O . ASP A 1 183 ? 7.818 -15.053 -12.359 1.00 68.44 183 ASP A O 1
ATOM 1408 N N . CYS A 1 184 ? 5.618 -14.865 -11.916 1.00 63.19 184 CYS A N 1
ATOM 1409 C CA . CYS A 1 184 ? 5.383 -13.737 -12.812 1.00 63.19 184 CYS A CA 1
ATOM 1410 C C . CYS A 1 184 ? 4.291 -12.812 -12.278 1.00 63.19 184 CYS A C 1
ATOM 1412 O O . CYS A 1 184 ? 3.106 -13.137 -12.324 1.00 63.19 184 CYS A O 1
ATOM 1414 N N . PHE A 1 185 ? 4.692 -11.618 -11.840 1.00 69.81 185 PHE A N 1
ATOM 1415 C CA . PHE A 1 185 ? 3.750 -10.557 -11.519 1.00 69.81 185 PHE A CA 1
ATOM 1416 C C . PHE A 1 185 ? 3.320 -9.873 -12.824 1.00 69.81 185 PHE A C 1
ATOM 1418 O O . PHE A 1 185 ? 4.062 -9.066 -13.398 1.00 69.81 185 PHE A O 1
ATOM 1425 N N . GLU A 1 186 ? 2.145 -10.250 -13.332 1.00 68.62 186 GLU A N 1
ATOM 1426 C CA . GLU A 1 186 ? 1.533 -9.614 -14.501 1.00 68.62 186 GLU A CA 1
ATOM 1427 C C . GLU A 1 186 ? 0.714 -8.401 -14.053 1.00 68.62 186 GLU A C 1
ATOM 1429 O O . GLU A 1 186 ? -0.248 -8.509 -13.294 1.00 68.62 186 GLU A O 1
ATOM 1434 N N . MET A 1 187 ? 1.146 -7.224 -14.500 1.00 77.31 187 MET A N 1
ATOM 1435 C CA . MET A 1 187 ? 0.432 -5.967 -14.304 1.00 77.31 187 MET A CA 1
ATOM 1436 C C . MET A 1 187 ? -0.583 -5.773 -15.438 1.00 77.31 187 MET A C 1
ATOM 1438 O O . MET A 1 187 ? -0.329 -6.164 -16.575 1.00 77.31 187 MET A O 1
ATOM 1442 N N . PHE A 1 188 ? -1.720 -5.150 -15.136 1.00 79.19 188 PHE A N 1
ATOM 1443 C CA . PHE A 1 188 ? -2.794 -4.924 -16.106 1.00 79.19 188 PHE A CA 1
ATOM 1444 C C . PHE A 1 188 ? -2.529 -3.695 -16.971 1.00 79.19 188 PHE A C 1
ATOM 1446 O O . PHE A 1 188 ? -2.017 -2.697 -16.471 1.00 79.19 188 PHE A O 1
ATOM 1453 N N . ASP A 1 189 ? -2.968 -3.734 -18.233 1.00 81.88 189 ASP A N 1
ATOM 1454 C CA . ASP A 1 189 ? -2.797 -2.663 -19.235 1.00 81.88 189 ASP A CA 1
ATOM 1455 C C . ASP A 1 189 ? -3.429 -1.307 -18.843 1.00 81.88 189 ASP A C 1
ATOM 1457 O O . ASP A 1 189 ? -3.265 -0.310 -19.543 1.00 81.88 189 ASP A O 1
ATOM 1461 N N . GLY A 1 190 ? -4.178 -1.246 -17.738 1.00 90.25 190 GLY A N 1
ATOM 1462 C CA . GLY A 1 190 ? -4.687 -0.005 -17.152 1.00 90.25 190 GLY A CA 1
ATOM 1463 C C . GLY A 1 190 ? -3.731 0.669 -16.161 1.00 90.25 190 GLY A C 1
ATOM 1464 O O . GLY A 1 190 ? -3.936 1.839 -15.837 1.00 90.25 190 GLY A O 1
ATOM 1465 N N . LEU A 1 191 ? -2.691 -0.029 -15.688 1.00 95.25 191 LEU A N 1
ATOM 1466 C CA . LEU A 1 191 ? -1.775 0.472 -14.665 1.00 95.25 191 LEU A CA 1
ATOM 1467 C C . LEU A 1 191 ? -0.909 1.600 -15.231 1.00 95.25 191 LEU A C 1
ATOM 1469 O O . LEU A 1 191 ? -0.213 1.413 -16.227 1.00 95.25 191 LEU A O 1
ATOM 1473 N N . LYS A 1 192 ? -0.920 2.761 -14.576 1.00 97.25 192 LYS A N 1
ATOM 1474 C CA . LYS A 1 192 ? -0.202 3.973 -15.007 1.00 97.25 192 LYS A CA 1
ATOM 1475 C C . LYS A 1 192 ? 0.992 4.292 -14.120 1.00 97.25 192 LYS A C 1
ATOM 1477 O O . LYS A 1 192 ? 2.002 4.806 -14.606 1.00 97.25 192 LYS A O 1
ATOM 1482 N N . LYS A 1 193 ? 0.870 4.009 -12.820 1.00 97.88 193 LYS A N 1
ATOM 1483 C CA . LYS A 1 193 ? 1.823 4.455 -11.804 1.00 97.88 193 LYS A CA 1
ATOM 1484 C C . LYS A 1 193 ? 2.155 3.363 -10.793 1.00 97.88 193 LYS A C 1
ATOM 1486 O O . LYS A 1 193 ? 1.272 2.672 -10.288 1.00 97.88 193 LYS A O 1
ATOM 1491 N N . ILE A 1 194 ? 3.439 3.278 -10.463 1.00 97.81 194 ILE A N 1
ATOM 1492 C CA . ILE A 1 194 ? 3.971 2.512 -9.335 1.00 97.81 194 ILE A CA 1
ATOM 1493 C C . ILE A 1 194 ? 4.621 3.513 -8.380 1.00 97.81 194 ILE A C 1
ATOM 1495 O O . ILE A 1 194 ? 5.503 4.255 -8.801 1.00 97.81 194 ILE A O 1
ATOM 1499 N N . GLY A 1 195 ? 4.156 3.571 -7.135 1.00 98.31 195 GLY A N 1
ATOM 1500 C CA . GLY A 1 195 ? 4.607 4.519 -6.116 1.00 98.31 195 GLY A CA 1
ATOM 1501 C C . GLY A 1 195 ? 5.984 4.213 -5.525 1.00 98.31 195 GLY A C 1
ATOM 1502 O O . GLY A 1 195 ? 6.629 3.213 -5.858 1.00 98.31 195 GLY A O 1
ATOM 1503 N N . ASP A 1 196 ? 6.425 5.095 -4.629 1.00 97.56 196 ASP A N 1
ATOM 1504 C CA . ASP A 1 196 ? 7.716 4.973 -3.953 1.00 97.56 196 ASP A CA 1
ATOM 1505 C C . ASP A 1 196 ? 7.719 3.719 -3.072 1.00 97.56 196 ASP A C 1
ATOM 1507 O O . ASP A 1 196 ? 6.737 3.415 -2.394 1.00 97.56 196 ASP A O 1
ATOM 1511 N N . PHE A 1 197 ? 8.813 2.957 -3.086 1.00 96.81 197 PHE A N 1
ATOM 1512 C CA . PHE A 1 197 ? 8.942 1.726 -2.291 1.00 96.81 197 PHE A CA 1
ATOM 1513 C C . PHE A 1 197 ? 7.825 0.683 -2.513 1.00 96.81 197 PHE A C 1
ATOM 1515 O O . PHE A 1 197 ? 7.671 -0.228 -1.703 1.00 96.81 197 PHE A O 1
ATOM 1522 N N . ALA A 1 198 ? 7.037 0.781 -3.590 1.00 96.06 198 ALA A N 1
ATOM 1523 C CA . ALA A 1 198 ? 5.825 -0.020 -3.767 1.00 96.06 198 ALA A CA 1
ATOM 1524 C C . ALA A 1 198 ? 6.051 -1.532 -3.627 1.00 96.06 198 ALA A C 1
ATOM 1526 O O . ALA A 1 198 ? 5.204 -2.200 -3.053 1.00 96.06 198 ALA A O 1
ATOM 1527 N N . PHE A 1 199 ? 7.180 -2.060 -4.104 1.00 95.06 199 PHE A N 1
ATOM 1528 C CA . PHE A 1 199 ? 7.560 -3.474 -4.037 1.00 95.06 199 PHE A CA 1
ATOM 1529 C C . PHE A 1 199 ? 8.777 -3.724 -3.133 1.00 95.06 199 PHE A C 1
ATOM 1531 O O . PHE A 1 199 ? 9.385 -4.792 -3.239 1.00 95.06 199 PHE A O 1
ATOM 1538 N N . VAL A 1 200 ? 9.175 -2.775 -2.274 1.00 94.12 200 VAL A N 1
ATOM 1539 C CA . VAL A 1 200 ? 10.403 -2.908 -1.468 1.00 94.12 200 VAL A CA 1
ATOM 1540 C C . VAL A 1 200 ? 10.433 -4.244 -0.723 1.00 94.12 200 VAL A C 1
ATOM 1542 O O . VAL A 1 200 ? 9.445 -4.642 -0.112 1.00 94.12 200 VAL A O 1
ATOM 1545 N N . SER A 1 201 ? 11.546 -4.974 -0.820 1.00 93.25 201 SER A N 1
ATOM 1546 C CA . SER A 1 201 ? 11.758 -6.265 -0.142 1.00 93.25 201 SER A CA 1
ATOM 1547 C C . SER A 1 201 ? 10.702 -7.357 -0.422 1.00 93.25 201 SER A C 1
ATOM 1549 O O . SER A 1 201 ? 10.642 -8.381 0.277 1.00 93.25 201 SER A O 1
ATOM 1551 N N . SER A 1 202 ? 9.896 -7.193 -1.477 1.00 90.38 202 SER A N 1
ATOM 1552 C CA . SER A 1 202 ? 8.975 -8.223 -1.960 1.00 90.38 202 SER A CA 1
ATOM 1553 C C . SER A 1 202 ? 9.729 -9.380 -2.631 1.00 90.38 202 SER A C 1
ATOM 1555 O O . SER A 1 202 ? 10.873 -9.249 -3.076 1.00 90.38 202 SER A O 1
ATOM 1557 N N . ASN A 1 203 ? 9.097 -10.553 -2.692 1.00 90.50 203 ASN A N 1
ATOM 1558 C CA . ASN A 1 203 ? 9.706 -11.767 -3.249 1.00 90.50 203 ASN A CA 1
ATOM 1559 C C . ASN A 1 203 ? 9.346 -12.031 -4.726 1.00 90.50 203 ASN A C 1
ATOM 1561 O O . ASN A 1 203 ? 9.373 -13.185 -5.163 1.00 90.50 203 ASN A O 1
ATOM 1565 N N . VAL A 1 204 ? 9.001 -10.987 -5.488 1.00 90.50 204 VAL A N 1
ATOM 1566 C CA . VAL A 1 204 ? 8.722 -11.102 -6.930 1.00 90.50 204 VAL A CA 1
ATOM 1567 C C . VAL A 1 204 ? 9.940 -11.648 -7.681 1.00 90.50 204 VAL A C 1
ATOM 1569 O O . VAL A 1 204 ? 11.056 -11.169 -7.490 1.00 90.50 204 VAL A O 1
ATOM 1572 N N . VAL A 1 205 ? 9.739 -12.649 -8.545 1.00 92.94 205 VAL A N 1
ATOM 1573 C CA . VAL A 1 205 ? 10.817 -13.252 -9.357 1.00 92.94 205 VAL A CA 1
ATOM 1574 C C . VAL A 1 205 ? 10.901 -12.612 -10.736 1.00 92.94 205 VAL A C 1
ATOM 1576 O O . VAL A 1 205 ? 11.997 -12.387 -11.255 1.00 92.94 205 VAL A O 1
ATOM 1579 N N . SER A 1 206 ? 9.758 -12.284 -11.336 1.00 91.06 206 SER A N 1
ATOM 1580 C CA . SER A 1 206 ? 9.716 -11.535 -12.586 1.00 91.06 206 SER A CA 1
ATOM 1581 C C . SER A 1 206 ? 8.589 -10.513 -12.616 1.00 91.06 206 SER A C 1
ATOM 1583 O O . SER A 1 206 ? 7.520 -10.724 -12.043 1.00 91.06 206 SER A O 1
ATOM 1585 N N . VAL A 1 207 ? 8.850 -9.396 -13.296 1.00 91.31 207 VAL A N 1
ATOM 1586 C CA . VAL A 1 207 ? 7.891 -8.307 -13.501 1.00 91.31 207 VAL A CA 1
ATOM 1587 C C . VAL A 1 207 ? 7.747 -8.056 -14.994 1.00 91.31 207 VAL A C 1
ATOM 1589 O O . VAL A 1 207 ? 8.735 -7.789 -15.687 1.00 91.31 207 VAL A O 1
ATOM 1592 N N . LYS A 1 208 ? 6.509 -8.114 -15.488 1.00 90.62 208 LYS A N 1
ATOM 1593 C CA . LYS A 1 208 ? 6.154 -7.672 -16.839 1.00 90.62 208 LYS A CA 1
ATOM 1594 C C . LYS A 1 208 ? 5.332 -6.397 -16.732 1.00 90.62 208 LYS A C 1
ATOM 1596 O O . LYS A 1 208 ? 4.150 -6.447 -16.406 1.00 90.62 208 LYS A O 1
ATOM 1601 N N . MET A 1 209 ? 5.974 -5.267 -16.992 1.00 92.06 209 MET A N 1
ATOM 1602 C CA . MET A 1 209 ? 5.321 -3.968 -16.948 1.00 92.06 209 MET A CA 1
ATOM 1603 C C . MET A 1 209 ? 4.620 -3.688 -18.289 1.00 92.06 209 MET A C 1
ATOM 1605 O O . MET A 1 209 ? 5.272 -3.814 -19.331 1.00 92.06 209 MET A O 1
ATOM 1609 N N . PRO A 1 210 ? 3.321 -3.344 -18.299 1.00 92.25 210 PRO A N 1
ATOM 1610 C CA . PRO A 1 210 ? 2.614 -2.946 -19.505 1.00 92.25 210 PRO A CA 1
ATOM 1611 C C . PRO A 1 210 ? 3.035 -1.541 -19.920 1.00 92.25 210 PRO A C 1
ATOM 1613 O O . PRO A 1 210 ? 3.387 -0.711 -19.080 1.00 92.25 210 PRO A O 1
ATOM 1616 N N . ASP A 1 211 ? 2.936 -1.253 -21.217 1.00 94.69 211 ASP A N 1
ATOM 1617 C CA . ASP A 1 211 ? 3.355 0.034 -21.788 1.00 94.69 211 ASP A CA 1
ATOM 1618 C C . ASP A 1 211 ? 2.476 1.214 -21.330 1.00 94.69 211 ASP A C 1
ATOM 1620 O O . ASP A 1 211 ? 2.797 2.373 -21.589 1.00 94.69 211 ASP A O 1
ATOM 1624 N N . SER A 1 212 ? 1.375 0.941 -20.624 1.00 96.00 212 SER A N 1
ATOM 1625 C CA . SER A 1 212 ? 0.551 1.941 -19.941 1.00 96.00 212 SER A CA 1
ATOM 1626 C C . SER A 1 212 ? 1.242 2.575 -18.735 1.00 96.00 212 SER A C 1
ATOM 1628 O O . SER A 1 212 ? 0.859 3.676 -18.336 1.00 96.00 212 SER A O 1
ATOM 1630 N N . VAL A 1 213 ? 2.253 1.916 -18.153 1.00 97.31 213 VAL A N 1
ATOM 1631 C CA . VAL A 1 213 ? 2.992 2.461 -17.011 1.00 97.31 213 VAL A CA 1
ATOM 1632 C C . VAL A 1 213 ? 3.917 3.563 -17.501 1.00 97.31 213 VAL A C 1
ATOM 1634 O O . VAL A 1 213 ? 4.866 3.318 -18.244 1.00 97.31 213 VAL A O 1
ATOM 1637 N N . THR A 1 214 ? 3.662 4.784 -17.050 1.00 97.38 214 THR A N 1
ATOM 1638 C CA . THR A 1 214 ? 4.447 5.973 -17.406 1.00 97.38 214 THR A CA 1
ATOM 1639 C C . THR A 1 214 ? 5.243 6.523 -16.231 1.00 97.38 214 THR A C 1
ATOM 1641 O O . THR A 1 214 ? 6.101 7.382 -16.421 1.00 97.38 214 THR A O 1
ATOM 1644 N N . THR A 1 215 ? 4.955 6.075 -15.005 1.00 98.19 215 THR A N 1
ATOM 1645 C CA . THR A 1 215 ? 5.539 6.648 -13.788 1.00 98.19 215 THR A CA 1
ATOM 1646 C C . THR A 1 215 ? 5.974 5.568 -12.808 1.00 98.19 215 THR A C 1
ATOM 1648 O O . THR A 1 215 ? 5.183 4.709 -12.418 1.00 98.19 215 THR A O 1
ATOM 1651 N N . LEU A 1 216 ? 7.232 5.666 -12.382 1.00 98.38 216 LEU A N 1
ATOM 1652 C CA . LEU A 1 216 ? 7.834 4.865 -11.324 1.00 98.38 216 LEU A CA 1
ATOM 1653 C C . LEU A 1 216 ? 8.264 5.786 -10.181 1.00 98.38 216 LEU A C 1
ATOM 1655 O O . LEU A 1 216 ? 8.810 6.859 -10.436 1.00 98.38 216 LEU A O 1
ATOM 1659 N N . GLY A 1 217 ? 8.026 5.358 -8.947 1.00 98.25 217 GLY A N 1
ATOM 1660 C CA . GLY A 1 217 ? 8.476 6.030 -7.735 1.00 98.25 217 GLY A CA 1
ATOM 1661 C C . GLY A 1 217 ? 9.906 5.669 -7.345 1.00 98.25 217 GLY A C 1
ATOM 1662 O O . GLY A 1 217 ? 10.469 4.677 -7.809 1.00 98.25 217 GLY A O 1
ATOM 1663 N N . GLU A 1 218 ? 10.518 6.460 -6.472 1.00 97.06 218 GLU A N 1
ATOM 1664 C CA . GLU A 1 218 ? 11.849 6.165 -5.945 1.00 97.06 218 GLU A CA 1
ATOM 1665 C C . GLU A 1 218 ? 11.874 4.798 -5.254 1.00 97.06 218 GLU A C 1
ATOM 1667 O O . GLU A 1 218 ? 10.960 4.427 -4.513 1.00 97.06 218 GLU A O 1
ATOM 1672 N N . ARG A 1 219 ? 12.955 4.037 -5.470 1.00 96.94 219 ARG A N 1
ATOM 1673 C CA . ARG A 1 219 ? 13.193 2.750 -4.791 1.00 96.94 219 ARG A CA 1
ATOM 1674 C C . ARG A 1 219 ? 12.049 1.735 -4.965 1.00 96.94 219 ARG A C 1
ATOM 1676 O O . ARG A 1 219 ? 11.889 0.852 -4.126 1.00 96.94 219 ARG A O 1
ATOM 1683 N N . CYS A 1 220 ? 11.292 1.822 -6.068 1.00 96.62 220 CYS A N 1
ATOM 1684 C CA . CYS A 1 220 ? 10.118 0.990 -6.343 1.00 96.62 220 CYS A CA 1
ATOM 1685 C C . CYS A 1 220 ? 10.309 -0.513 -6.101 1.00 96.62 220 CYS A C 1
ATOM 1687 O O . CYS A 1 220 ? 9.430 -1.137 -5.521 1.00 96.62 220 CYS A O 1
ATOM 1689 N N . PHE A 1 221 ? 11.437 -1.083 -6.530 1.00 96.88 221 PHE A N 1
ATOM 1690 C CA . PHE A 1 221 ? 11.798 -2.497 -6.378 1.00 96.88 221 PHE A CA 1
ATOM 1691 C C . PHE A 1 221 ? 13.067 -2.679 -5.526 1.00 96.88 221 PHE A C 1
ATOM 1693 O O . PHE A 1 221 ? 13.784 -3.669 -5.677 1.00 96.88 221 PHE A O 1
ATOM 1700 N N . LEU A 1 222 ? 13.369 -1.740 -4.623 1.00 95.31 222 LEU A N 1
ATOM 1701 C CA . LEU A 1 222 ? 14.518 -1.843 -3.719 1.00 95.31 222 LEU A CA 1
ATOM 1702 C C . LEU A 1 222 ? 14.514 -3.190 -2.980 1.00 95.31 222 LEU A C 1
ATOM 1704 O O . LEU A 1 222 ? 13.483 -3.632 -2.478 1.00 95.31 222 LEU A O 1
ATOM 1708 N N . SER A 1 223 ? 15.675 -3.838 -2.890 1.00 95.44 223 SER A N 1
ATOM 1709 C CA . SER A 1 223 ? 15.864 -5.079 -2.126 1.00 95.44 223 SER A CA 1
ATOM 1710 C C . SER A 1 223 ? 14.948 -6.244 -2.549 1.00 95.44 223 SER A C 1
ATOM 1712 O O . SER A 1 223 ? 14.809 -7.213 -1.799 1.00 95.44 223 SER A O 1
ATOM 1714 N N . CYS A 1 224 ? 14.388 -6.232 -3.768 1.00 93.75 224 CYS A N 1
ATOM 1715 C CA . CYS A 1 224 ? 13.723 -7.396 -4.368 1.00 93.75 224 CYS A CA 1
ATOM 1716 C C . CYS A 1 224 ? 14.762 -8.470 -4.739 1.00 93.75 224 CYS A C 1
ATOM 1718 O O . CYS A 1 224 ? 15.124 -8.658 -5.899 1.00 93.75 224 CYS A O 1
ATOM 1720 N N . LYS A 1 225 ? 15.299 -9.171 -3.736 1.00 93.50 225 LYS A N 1
ATOM 1721 C CA . LYS A 1 225 ? 16.440 -10.097 -3.883 1.00 93.50 225 LYS A CA 1
ATOM 1722 C C . LYS A 1 225 ? 16.149 -11.286 -4.795 1.00 93.50 225 LYS A C 1
ATOM 1724 O O . LYS A 1 225 ? 17.082 -11.856 -5.354 1.00 93.50 225 LYS A O 1
ATOM 1729 N N . ASP A 1 226 ? 14.879 -11.652 -4.949 1.00 93.75 226 ASP A N 1
ATOM 1730 C CA . ASP A 1 226 ? 14.456 -12.745 -5.823 1.00 93.75 226 ASP A CA 1
ATOM 1731 C C . ASP A 1 226 ? 14.205 -12.309 -7.281 1.00 93.75 226 ASP A C 1
ATOM 1733 O O . ASP A 1 226 ? 14.135 -13.170 -8.161 1.00 93.75 226 ASP A O 1
ATOM 1737 N N . LEU A 1 227 ? 14.159 -10.998 -7.557 1.00 94.88 227 LEU A N 1
ATOM 1738 C CA . LEU A 1 227 ? 13.843 -10.444 -8.873 1.00 94.88 227 LEU A CA 1
ATOM 1739 C C . LEU A 1 227 ? 14.952 -10.762 -9.877 1.00 94.88 227 LEU A C 1
ATOM 1741 O O . LEU A 1 227 ? 16.052 -10.219 -9.808 1.00 94.88 227 LEU A O 1
ATOM 1745 N N . ALA A 1 228 ? 14.649 -11.645 -10.823 1.00 94.94 228 ALA A N 1
ATOM 1746 C CA . ALA A 1 228 ? 15.577 -12.142 -11.830 1.00 94.94 228 ALA A CA 1
ATOM 1747 C C . ALA A 1 228 ? 15.376 -11.490 -13.206 1.00 94.94 228 ALA A C 1
ATOM 1749 O O . ALA A 1 228 ? 16.333 -11.380 -13.975 1.00 94.94 228 ALA A O 1
ATOM 1750 N N . SER A 1 229 ? 14.157 -11.045 -13.532 1.00 93.81 229 SER A N 1
ATOM 1751 C CA . SER A 1 229 ? 13.873 -10.397 -14.817 1.00 93.81 229 SER A CA 1
ATOM 1752 C C . SER A 1 229 ? 12.811 -9.309 -14.716 1.00 93.81 229 SER A C 1
ATOM 1754 O O . SER A 1 229 ? 11.756 -9.515 -14.118 1.00 93.81 229 SER A O 1
ATOM 1756 N N . VAL A 1 230 ? 13.053 -8.192 -15.396 1.00 94.62 230 VAL A N 1
ATOM 1757 C CA . VAL A 1 230 ? 12.102 -7.086 -15.524 1.00 94.62 230 VAL A CA 1
ATOM 1758 C C . VAL A 1 230 ? 11.966 -6.738 -16.999 1.00 94.62 230 VAL A C 1
ATOM 1760 O O . VAL A 1 230 ? 12.964 -6.428 -17.652 1.00 94.62 230 VAL A O 1
ATOM 1763 N N . LYS A 1 231 ? 10.736 -6.763 -17.515 1.00 94.00 231 LYS A N 1
ATOM 1764 C CA . LYS A 1 231 ? 10.385 -6.068 -18.754 1.00 94.00 231 LYS A CA 1
ATOM 1765 C C . LYS A 1 231 ? 9.829 -4.701 -18.368 1.00 94.00 231 LYS A C 1
ATOM 1767 O O . LYS A 1 231 ? 8.777 -4.635 -17.737 1.00 94.00 231 LYS A O 1
ATOM 1772 N N . LEU A 1 232 ? 10.561 -3.646 -18.713 1.00 95.38 232 LEU A N 1
ATOM 1773 C CA . LEU A 1 232 ? 10.139 -2.262 -18.515 1.00 95.38 232 LEU A CA 1
ATOM 1774 C C . LEU A 1 232 ? 9.111 -1.848 -19.577 1.00 95.38 232 LEU A C 1
ATOM 1776 O O . LEU A 1 232 ? 9.083 -2.419 -20.665 1.00 95.38 232 LEU A O 1
ATOM 1780 N N . SER A 1 233 ? 8.294 -0.851 -19.240 1.00 96.00 233 SER A N 1
ATOM 1781 C CA . SER A 1 233 ? 7.366 -0.201 -20.170 1.00 96.00 233 SER A CA 1
ATOM 1782 C C . SER A 1 233 ? 8.127 0.644 -21.193 1.00 96.00 233 SER A C 1
ATOM 1784 O O . SER A 1 233 ? 8.992 1.441 -20.819 1.00 96.00 233 SER A O 1
ATOM 1786 N N . GLU A 1 234 ? 7.763 0.526 -22.471 1.00 96.75 234 GLU A N 1
ATOM 1787 C CA . GLU A 1 234 ? 8.329 1.338 -23.561 1.00 96.75 234 GLU A CA 1
ATOM 1788 C C . GLU A 1 234 ? 7.881 2.816 -23.512 1.00 96.75 234 GLU A C 1
ATOM 1790 O O . GLU A 1 234 ? 8.360 3.640 -24.291 1.00 96.75 234 GLU A O 1
ATOM 1795 N N . SER A 1 235 ? 6.980 3.174 -22.589 1.00 97.12 235 SER A N 1
ATOM 1796 C CA . SER A 1 235 ? 6.512 4.551 -22.372 1.00 97.12 235 SER A CA 1
ATOM 1797 C C . SER A 1 235 ? 7.243 5.276 -21.235 1.00 97.12 235 SER A C 1
ATOM 1799 O O . SER A 1 235 ? 6.942 6.438 -20.956 1.00 97.12 235 SER A O 1
ATOM 1801 N N . LEU A 1 236 ? 8.189 4.625 -20.549 1.00 97.88 236 LEU A N 1
ATOM 1802 C CA . LEU A 1 236 ? 8.929 5.245 -19.446 1.00 97.88 236 LEU A CA 1
ATOM 1803 C C . LEU A 1 236 ? 9.911 6.301 -19.948 1.00 97.88 236 LEU A C 1
ATOM 1805 O O . LEU A 1 236 ? 10.704 6.043 -20.849 1.00 97.88 236 LEU A O 1
ATOM 1809 N N . THR A 1 237 ? 9.924 7.467 -19.306 1.00 97.88 237 THR A N 1
ATOM 1810 C CA . THR A 1 237 ? 10.875 8.551 -19.611 1.00 97.88 237 THR A CA 1
ATOM 1811 C C . THR A 1 237 ? 12.030 8.639 -18.616 1.00 97.88 237 THR A C 1
ATOM 1813 O O . THR A 1 237 ? 13.056 9.252 -18.916 1.00 97.88 237 THR A O 1
ATOM 1816 N N . GLU A 1 238 ? 11.876 8.031 -17.439 1.00 97.44 238 GLU A N 1
ATOM 1817 C CA . GLU A 1 238 ? 12.813 8.083 -16.319 1.00 97.44 238 GLU A CA 1
ATOM 1818 C C . GLU A 1 238 ? 12.860 6.734 -15.587 1.00 97.44 238 GLU A C 1
ATOM 1820 O O . GLU A 1 238 ? 11.828 6.091 -15.390 1.00 97.44 238 GLU A O 1
ATOM 1825 N N . LEU A 1 239 ? 14.059 6.333 -15.154 1.00 97.44 239 LEU A N 1
ATOM 1826 C CA . LEU A 1 239 ? 14.243 5.349 -14.089 1.00 97.44 239 LEU A CA 1
ATOM 1827 C C . LEU A 1 239 ? 14.663 6.091 -12.817 1.00 97.44 239 LEU A C 1
ATOM 1829 O O . LEU A 1 239 ? 15.743 6.677 -12.827 1.00 97.44 239 LEU A O 1
ATOM 1833 N N . PRO A 1 240 ? 13.851 6.094 -11.750 1.00 97.75 240 PRO A N 1
ATOM 1834 C CA . PRO A 1 240 ? 14.109 6.908 -10.569 1.00 97.75 240 PRO A CA 1
ATOM 1835 C C . PRO A 1 240 ? 15.216 6.318 -9.687 1.00 97.75 240 PRO A C 1
ATOM 1837 O O . PRO A 1 240 ? 15.650 5.169 -9.862 1.00 97.75 240 PRO A O 1
ATOM 1840 N N . ASP A 1 241 ? 15.654 7.118 -8.715 1.00 96.88 241 ASP A N 1
ATOM 1841 C CA . ASP A 1 241 ? 16.716 6.768 -7.776 1.00 96.88 241 ASP A CA 1
ATOM 1842 C C . ASP A 1 241 ? 16.441 5.423 -7.097 1.00 96.88 241 ASP A C 1
ATOM 1844 O O . ASP A 1 241 ? 15.362 5.162 -6.557 1.00 96.88 241 ASP A O 1
ATOM 1848 N N . GLY A 1 242 ? 17.444 4.549 -7.128 1.00 95.12 242 GLY A N 1
ATOM 1849 C CA . GLY A 1 242 ? 17.429 3.268 -6.435 1.00 95.12 242 GLY A CA 1
ATOM 1850 C C . GLY A 1 242 ? 16.332 2.275 -6.839 1.00 95.12 242 GLY A C 1
ATOM 1851 O O . GLY A 1 242 ? 16.121 1.326 -6.088 1.00 95.12 242 GLY A O 1
ATOM 1852 N N . CYS A 1 243 ? 15.614 2.450 -7.961 1.00 95.06 243 CYS A N 1
ATOM 1853 C CA . CYS A 1 243 ? 14.442 1.605 -8.249 1.00 95.06 243 CYS A CA 1
ATOM 1854 C C . CYS A 1 243 ? 14.746 0.096 -8.247 1.00 95.06 243 CYS A C 1
ATOM 1856 O O . CYS A 1 243 ? 13.928 -0.658 -7.745 1.00 95.06 243 CYS A O 1
ATOM 1858 N N . PHE A 1 244 ? 15.912 -0.348 -8.725 1.00 96.25 244 PHE A N 1
ATOM 1859 C CA . PHE A 1 244 ? 16.367 -1.749 -8.691 1.00 96.25 244 PHE A CA 1
ATOM 1860 C C . PHE A 1 244 ? 17.618 -1.937 -7.825 1.00 96.25 244 PHE A C 1
ATOM 1862 O O . PHE A 1 244 ? 18.464 -2.799 -8.088 1.00 96.25 244 PHE A O 1
ATOM 1869 N N . ASP A 1 245 ? 17.787 -1.090 -6.816 1.00 93.44 245 ASP A N 1
ATOM 1870 C CA . ASP A 1 245 ? 18.901 -1.191 -5.886 1.00 93.44 245 ASP A CA 1
ATOM 1871 C C . ASP A 1 245 ? 18.796 -2.476 -5.046 1.00 93.44 245 ASP A C 1
ATOM 1873 O O . ASP A 1 245 ? 17.703 -2.910 -4.682 1.00 93.44 245 ASP A O 1
ATOM 1877 N N . TYR A 1 246 ? 19.929 -3.132 -4.791 1.00 92.62 246 TYR A N 1
ATOM 1878 C CA . TYR A 1 246 ? 20.021 -4.423 -4.089 1.00 92.62 246 TYR A CA 1
ATOM 1879 C C . TYR A 1 246 ? 19.164 -5.577 -4.666 1.00 92.62 246 TYR A C 1
ATOM 1881 O O . TYR A 1 246 ? 18.938 -6.587 -3.992 1.00 92.62 246 TYR A O 1
ATOM 1889 N N . CYS A 1 247 ? 18.747 -5.495 -5.935 1.00 93.88 247 CYS A N 1
ATOM 1890 C CA . CYS A 1 247 ? 18.146 -6.609 -6.681 1.00 93.88 247 CYS A CA 1
ATOM 1891 C C . CYS A 1 247 ? 19.226 -7.615 -7.117 1.00 93.88 247 CYS A C 1
ATOM 1893 O O . CYS A 1 247 ? 19.633 -7.657 -8.279 1.00 93.88 247 CYS A O 1
ATOM 1895 N N . SER A 1 248 ? 19.731 -8.419 -6.179 1.00 92.88 248 SER A N 1
ATOM 1896 C CA . SER A 1 248 ? 20.928 -9.256 -6.376 1.00 92.88 248 SER A CA 1
ATOM 1897 C C . SER A 1 248 ? 20.801 -10.336 -7.459 1.00 92.88 248 SER A C 1
ATOM 1899 O O . SER A 1 248 ? 21.816 -10.757 -8.015 1.00 92.88 248 SER A O 1
ATOM 1901 N N . ARG A 1 249 ? 19.581 -10.775 -7.796 1.00 94.94 249 ARG A N 1
ATOM 1902 C CA . ARG A 1 249 ? 19.326 -11.723 -8.896 1.00 94.94 249 ARG A CA 1
ATOM 1903 C C . ARG A 1 249 ? 19.106 -11.065 -10.259 1.00 94.94 249 ARG A C 1
ATOM 1905 O O . ARG A 1 249 ? 19.139 -11.772 -11.267 1.00 94.94 249 ARG A O 1
ATOM 1912 N N . LEU A 1 250 ? 18.934 -9.743 -10.326 1.00 94.94 250 LEU A N 1
ATOM 1913 C CA . LEU A 1 250 ? 18.683 -9.030 -11.577 1.00 94.94 250 LEU A CA 1
ATOM 1914 C C . LEU A 1 250 ? 20.007 -8.809 -12.320 1.00 94.94 250 LEU A C 1
ATOM 1916 O O . LEU A 1 250 ? 20.658 -7.766 -12.206 1.00 94.94 250 LEU A O 1
ATOM 1920 N N . ALA A 1 251 ? 20.425 -9.811 -13.094 1.00 89.88 251 ALA A N 1
ATOM 1921 C CA . ALA A 1 251 ? 21.712 -9.802 -13.789 1.00 89.88 251 ALA A CA 1
ATOM 1922 C C . ALA A 1 251 ? 21.812 -8.660 -14.816 1.00 89.88 251 ALA A C 1
ATOM 1924 O O . ALA A 1 251 ? 22.775 -7.890 -14.818 1.00 89.88 251 ALA A O 1
ATOM 1925 N N . SER A 1 252 ? 20.778 -8.487 -15.637 1.00 90.12 252 SER A N 1
ATOM 1926 C CA . SER A 1 252 ? 20.713 -7.473 -16.691 1.00 90.12 252 SER A CA 1
ATOM 1927 C C . SER A 1 252 ? 19.386 -6.728 -16.656 1.00 90.12 252 SER A C 1
ATOM 1929 O O . SER A 1 252 ? 18.359 -7.310 -16.318 1.00 90.12 252 SER A O 1
ATOM 1931 N N . LEU A 1 253 ? 19.407 -5.460 -17.058 1.00 92.69 253 LEU A N 1
ATOM 1932 C CA . LEU A 1 253 ? 18.215 -4.644 -17.259 1.00 92.69 253 LEU A CA 1
ATOM 1933 C C . LEU A 1 253 ? 18.297 -4.029 -18.656 1.00 92.69 253 LEU A C 1
ATOM 1935 O O . LEU A 1 253 ? 19.269 -3.340 -18.965 1.00 92.69 253 LEU A O 1
ATOM 1939 N N . VAL A 1 254 ? 17.302 -4.306 -19.497 1.00 94.19 254 VAL A N 1
ATOM 1940 C CA . VAL A 1 254 ? 17.165 -3.644 -20.797 1.00 94.19 254 VAL A CA 1
ATOM 1941 C C . VAL A 1 254 ? 16.408 -2.347 -20.559 1.00 94.19 254 VAL A C 1
ATOM 1943 O O . VAL A 1 254 ? 15.249 -2.380 -20.157 1.00 94.19 254 VAL A O 1
ATOM 1946 N N . VAL A 1 255 ? 17.083 -1.219 -20.761 1.00 95.38 255 VAL A N 1
ATOM 1947 C CA . VAL A 1 255 ? 16.493 0.112 -20.599 1.00 95.38 255 VAL A CA 1
ATOM 1948 C C . VAL A 1 255 ? 15.835 0.528 -21.923 1.00 95.38 255 VAL A C 1
ATOM 1950 O O . VAL A 1 255 ? 16.532 0.535 -22.942 1.00 95.38 255 VAL A O 1
ATOM 1953 N N . PRO A 1 256 ? 14.530 0.865 -21.935 1.00 95.75 256 PRO A N 1
ATOM 1954 C CA . PRO A 1 256 ? 13.834 1.352 -23.124 1.00 95.75 256 PRO A CA 1
ATOM 1955 C C . PRO A 1 256 ? 14.469 2.618 -23.700 1.00 95.75 256 PRO A C 1
ATOM 1957 O O . PRO A 1 256 ? 14.978 3.464 -22.964 1.00 95.75 256 PRO A O 1
ATOM 1960 N N . ALA A 1 257 ? 14.388 2.791 -25.021 1.00 96.06 257 ALA A N 1
ATOM 1961 C CA . ALA A 1 257 ? 14.965 3.955 -25.704 1.00 96.06 257 ALA A CA 1
ATOM 1962 C C . ALA A 1 257 ? 14.281 5.286 -25.334 1.00 96.06 257 ALA A C 1
ATOM 1964 O O . ALA A 1 257 ? 14.857 6.355 -25.530 1.00 96.06 257 ALA A O 1
ATOM 1965 N N . SER A 1 258 ? 13.058 5.222 -24.806 1.00 97.38 258 SER A N 1
ATOM 1966 C CA . SER A 1 258 ? 12.291 6.360 -24.295 1.00 97.38 258 SER A CA 1
ATOM 1967 C C . SER A 1 258 ? 12.864 6.945 -22.998 1.00 97.38 258 SER A C 1
ATOM 1969 O O . SER A 1 258 ? 12.587 8.103 -22.678 1.00 97.38 258 SER A O 1
ATOM 1971 N N . VAL A 1 259 ? 13.666 6.178 -22.250 1.00 97.88 259 VAL A N 1
ATOM 1972 C CA . VAL A 1 259 ? 14.242 6.618 -20.977 1.00 97.88 259 VAL A CA 1
ATOM 1973 C C . VAL A 1 259 ? 15.369 7.614 -21.237 1.00 97.88 259 VAL A C 1
ATOM 1975 O O . VAL A 1 259 ? 16.419 7.281 -21.780 1.00 97.88 259 VAL A O 1
ATOM 1978 N N . THR A 1 260 ? 15.157 8.851 -20.796 1.00 96.94 260 THR A N 1
ATOM 1979 C CA . THR A 1 260 ? 16.101 9.971 -20.953 1.00 96.94 260 THR A CA 1
ATOM 1980 C C . THR A 1 260 ? 16.807 10.355 -19.654 1.00 96.94 260 THR A C 1
ATOM 1982 O O . THR A 1 260 ? 17.794 11.090 -19.689 1.00 96.94 260 THR A O 1
ATOM 1985 N N . LYS A 1 261 ? 16.330 9.850 -18.509 1.00 97.38 261 LYS A N 1
ATOM 1986 C CA . LYS A 1 261 ? 16.885 10.126 -17.181 1.00 97.38 261 LYS A CA 1
ATOM 1987 C C . LYS A 1 261 ? 17.080 8.834 -16.391 1.00 97.38 261 LYS A C 1
ATOM 1989 O O . LYS A 1 261 ? 16.174 8.009 -16.304 1.00 97.38 261 LYS A O 1
ATOM 1994 N N . LEU A 1 262 ? 18.270 8.687 -15.813 1.00 96.44 262 LEU A N 1
ATOM 1995 C CA . LEU A 1 262 ? 18.629 7.601 -14.906 1.00 96.44 262 LEU A CA 1
ATOM 1996 C C . LEU A 1 262 ? 18.952 8.205 -13.544 1.00 96.44 262 LEU A C 1
ATOM 1998 O O . LEU A 1 262 ? 19.825 9.066 -13.447 1.00 96.44 262 LEU A O 1
ATOM 2002 N N . GLY A 1 263 ? 18.230 7.761 -12.527 1.00 95.62 263 GLY A N 1
ATOM 2003 C CA . GLY A 1 263 ? 18.438 8.137 -11.144 1.00 95.62 263 GLY A CA 1
ATOM 2004 C C . GLY A 1 263 ? 19.684 7.496 -10.549 1.00 95.62 263 GLY A C 1
ATOM 2005 O O . GLY A 1 263 ? 20.198 6.475 -11.034 1.00 95.62 263 GLY A O 1
ATOM 2006 N N . ASP A 1 264 ? 20.147 8.089 -9.459 1.00 93.38 264 ASP A N 1
ATOM 2007 C CA . ASP A 1 264 ? 21.297 7.603 -8.719 1.00 93.38 264 ASP A CA 1
ATOM 2008 C C . ASP A 1 264 ? 21.018 6.193 -8.202 1.00 93.38 264 ASP A C 1
ATOM 2010 O O . ASP A 1 264 ? 19.941 5.874 -7.692 1.00 93.38 264 ASP A O 1
ATOM 2014 N N . PHE A 1 265 ? 22.007 5.312 -8.355 1.00 90.56 265 PHE A N 1
ATOM 2015 C CA . PHE A 1 265 ? 21.924 3.926 -7.894 1.00 90.56 265 PHE A CA 1
ATOM 2016 C C . PHE A 1 265 ? 20.722 3.134 -8.442 1.00 90.56 265 PHE A C 1
ATOM 2018 O O . PHE A 1 265 ? 20.353 2.123 -7.849 1.00 90.56 265 PHE A O 1
ATOM 2025 N N . CYS A 1 266 ? 20.134 3.542 -9.578 1.00 86.50 266 CYS A N 1
ATOM 2026 C CA . CYS A 1 266 ? 18.938 2.911 -10.154 1.00 86.50 266 CYS A CA 1
ATOM 2027 C C . CYS A 1 266 ? 19.043 1.383 -10.310 1.00 86.50 266 CYS A C 1
ATOM 2029 O O . CYS A 1 266 ? 18.026 0.703 -10.223 1.00 86.50 266 CYS A O 1
ATOM 2031 N N . LYS A 1 267 ? 20.252 0.834 -10.489 1.00 87.06 267 LYS A N 1
ATOM 2032 C CA . LYS A 1 267 ? 20.559 -0.597 -10.365 1.00 87.06 267 LYS A CA 1
ATOM 2033 C C . LYS A 1 267 ? 21.955 -0.784 -9.765 1.00 87.06 267 LYS A C 1
ATOM 2035 O O . LYS A 1 267 ? 22.949 -0.498 -10.431 1.00 87.06 267 LYS A O 1
ATOM 2040 N N . ARG A 1 268 ? 22.045 -1.336 -8.551 1.00 81.56 268 ARG A N 1
ATOM 2041 C CA . ARG A 1 268 ? 23.296 -1.862 -7.968 1.00 81.56 268 ARG A CA 1
ATOM 2042 C C . ARG A 1 268 ? 23.100 -3.310 -7.547 1.00 81.56 268 ARG A C 1
ATOM 2044 O O . ARG A 1 268 ? 22.049 -3.666 -7.025 1.00 81.56 268 ARG A O 1
ATOM 2051 N N . THR A 1 269 ? 24.112 -4.141 -7.766 1.00 61.72 269 THR A N 1
ATOM 2052 C CA . THR A 1 269 ? 24.043 -5.582 -7.479 1.00 61.72 269 THR A CA 1
ATOM 2053 C C . THR A 1 269 ? 24.778 -5.985 -6.197 1.00 61.72 269 THR A C 1
ATOM 2055 O O . THR A 1 269 ? 24.324 -6.929 -5.564 1.00 61.72 269 THR A O 1
ATOM 2058 N N . THR A 1 270 ? 25.806 -5.239 -5.766 1.00 59.66 270 THR A N 1
ATOM 2059 C CA . THR A 1 270 ? 26.500 -5.297 -4.455 1.00 59.66 270 THR A CA 1
ATOM 2060 C C . THR A 1 270 ? 27.449 -4.091 -4.319 1.00 59.66 270 THR A C 1
ATOM 2062 O O . THR A 1 270 ? 27.729 -3.425 -5.317 1.00 59.66 270 THR A O 1
ATOM 2065 N N . MET A 1 271 ? 27.920 -3.782 -3.099 1.00 44.09 271 MET A N 1
ATOM 2066 C CA . MET A 1 271 ? 29.125 -2.958 -2.904 1.00 44.09 271 MET A CA 1
ATOM 2067 C C . MET A 1 271 ? 30.351 -3.842 -3.158 1.00 44.09 271 MET A C 1
ATOM 2069 O O . MET A 1 271 ? 30.684 -4.656 -2.297 1.00 44.09 271 MET A O 1
ATOM 2073 N N . ASP A 1 272 ? 30.983 -3.673 -4.312 1.00 37.69 272 ASP A N 1
ATOM 2074 C CA . ASP A 1 272 ? 32.385 -4.044 -4.521 1.00 37.69 272 ASP A CA 1
ATOM 2075 C C . ASP A 1 272 ? 33.244 -2.776 -4.395 1.00 37.69 272 ASP A C 1
ATOM 2077 O O . ASP A 1 272 ? 32.792 -1.711 -4.888 1.00 37.69 272 ASP A O 1
#

Sequence (272 aa):
MALNMRSLLNYENYPAVMRPLLAAIAMLFACAGASGEQVTVEGVNYELENGSAEVVSVNEAELPQDLVLPDTIRHNGGKYALKKLRAESFTTSDGLLQSVTIPGTVTEIEENAFCTTGLKRINMALSDVYLSVDGVLFSRDMKVLYRCPDAYETSERYLMPDCVEEIASYALADCKFQGEMRDCFEMFDGLKKIGDFAFVSSNVVSVKMPDSVTTLGERCFLSCKDLASVKLSESLTELPDGCFDYCSRLASLVVPASVTKLGDFCKRTTMD

Radius of gyration: 19.37 Å; Cα contacts (8 Å, |Δi|>4): 691; chains: 1; bounding box: 51×42×55 Å

Foldseek 3Di:
DDDDVVVLPPPVPDDPVCVVVSVVVVVVPLPPDQPFDWDDDQQFIWGADPQAIETRAGRLVRHAQAEEDDQWDADPNGIHGYAEQEACRQQDEALSHQEYEAEQNHQYYYANSNNYHNHAAYHYDDHQAWHGDLRFIAGPQLQEGRADHQNHDDPDADDRDLNHAEYEACRQANHEDDDPCQAEVEDHLNHAEQEACSNANHQRQEYEDELNHAYYYALRNHLNCNHQYYDDHLNYQAQEHNVAACNQNPPDDDDHPNHPYYYHCSDDNDDD

Nearest PDB structures (foldseek):
  4h09-assembly2_B  TM=5.361E-01  e=1.365E-10  Eubacterium ventriosum ATCC 27560
  4fs7-assembly1_A  TM=5.392E-01  e=9.766E-09  Bacteroides ovatus ATCC 8483
  6mlx-assembly3_C  TM=5.190E-01  e=3.605E-08  Treponema pallidum
  4gt6-assembly1_A  TM=3.469E-01  e=3.699E-11  Faecalibacterium duncaniae
  4oju-assembly1_D  TM=6.126E-01  e=5.209E-06  Pseudoflavonifractor capillosus ATCC 29799

Mean predicted aligned error: 8.3 Å

Solvent-accessible surface area (backbone atoms only — not comparable to full-atom values): 13770 Å² total; per-residue (Å²): 135,82,77,64,65,76,75,75,65,54,66,86,81,52,62,82,87,49,49,68,56,50,54,55,48,50,63,69,58,68,69,82,77,70,89,46,54,75,51,74,57,76,27,35,31,32,40,37,50,97,54,30,24,30,38,56,35,51,41,74,94,53,44,53,42,69,36,71,53,62,53,55,52,76,53,99,92,44,66,18,39,27,32,35,37,33,55,44,14,43,52,48,63,78,54,49,48,30,30,40,34,43,37,38,54,42,73,43,75,39,68,47,24,68,46,54,37,40,24,38,30,35,43,51,43,83,36,90,52,40,36,43,60,98,22,28,31,26,33,52,84,43,34,32,37,51,35,46,37,24,43,47,81,66,99,59,86,82,68,83,64,63,68,26,32,30,40,32,43,43,11,37,31,50,20,54,59,62,72,67,51,14,60,48,40,77,54,44,73,51,28,31,37,39,22,37,29,16,32,22,49,12,46,43,26,22,40,46,46,32,57,46,28,52,43,65,24,46,24,21,34,20,43,12,47,50,24,44,46,61,46,67,25,68,52,22,43,55,45,34,38,24,22,35,18,48,15,57,43,41,82,68,77,73,77,47,89,51,43,79,43,78,31,66,58,30,70,38,62,73,95,126